Protein AF-A0A7R9FAW4-F1 (afdb_monomer_lite)

Structure (mmCIF, N/CA/C/O backbone):
data_AF-A0A7R9FAW4-F1
#
_entry.id   AF-A0A7R9FAW4-F1
#
loop_
_atom_site.group_PDB
_atom_site.id
_atom_site.type_symbol
_atom_site.label_atom_id
_atom_site.label_alt_id
_atom_site.label_comp_id
_atom_site.label_asym_id
_atom_site.label_entity_id
_atom_site.label_seq_id
_atom_site.pdbx_PDB_ins_code
_atom_site.Cartn_x
_atom_site.Cartn_y
_atom_site.Cartn_z
_atom_site.occupancy
_atom_site.B_iso_or_equiv
_atom_site.auth_seq_id
_atom_site.auth_comp_id
_atom_site.auth_asym_id
_atom_site.auth_atom_id
_atom_site.pdbx_PDB_model_num
ATOM 1 N N . ARG A 1 1 ? -23.787 9.501 15.892 1.00 55.44 1 ARG A N 1
ATOM 2 C CA . ARG A 1 1 ? -22.402 8.996 16.071 1.00 55.44 1 ARG A CA 1
ATOM 3 C C . ARG A 1 1 ? -21.911 9.450 17.438 1.00 55.44 1 ARG A C 1
ATOM 5 O O . ARG A 1 1 ? -21.931 10.646 17.687 1.00 55.44 1 ARG A O 1
ATOM 12 N N . VAL A 1 2 ? -21.551 8.527 18.329 1.00 61.03 2 VAL A N 1
ATOM 13 C CA . VAL A 1 2 ? -21.045 8.856 19.675 1.00 61.03 2 VAL A CA 1
ATOM 14 C C . VAL A 1 2 ? -19.511 8.884 19.621 1.00 61.03 2 VAL A C 1
ATOM 16 O O . VAL A 1 2 ? -18.939 7.923 19.111 1.00 61.03 2 VAL A O 1
ATOM 19 N N . PRO A 1 3 ? -18.816 9.931 20.109 1.00 67.31 3 PRO A N 1
ATOM 20 C CA . PRO A 1 3 ? -17.353 9.963 20.163 1.00 67.31 3 PRO A CA 1
ATOM 21 C C . PRO A 1 3 ? -16.856 9.093 21.329 1.00 67.31 3 PRO A C 1
ATOM 23 O O . PRO A 1 3 ? -16.472 9.604 22.380 1.00 67.31 3 PRO A O 1
ATOM 26 N N . TRP A 1 4 ? -16.941 7.770 21.172 1.00 69.88 4 TRP A N 1
ATOM 27 C CA . TRP A 1 4 ? -16.627 6.787 22.217 1.00 69.88 4 TRP A CA 1
ATOM 28 C C . TRP A 1 4 ? -15.123 6.556 22.380 1.00 69.88 4 TRP A C 1
ATOM 30 O O . TRP A 1 4 ? -14.658 6.336 23.490 1.00 69.88 4 TRP A O 1
ATOM 40 N N . VAL A 1 5 ? -14.351 6.680 21.300 1.00 66.12 5 VAL A N 1
ATOM 41 C CA . VAL A 1 5 ? -12.921 6.328 21.282 1.00 66.12 5 VAL A CA 1
ATOM 42 C C . VAL A 1 5 ? -12.056 7.289 22.126 1.00 66.12 5 VAL A C 1
ATOM 44 O O . VAL A 1 5 ? -10.979 6.921 22.573 1.00 66.12 5 VAL A O 1
ATOM 47 N N . LYS A 1 6 ? -12.538 8.512 22.405 1.00 66.25 6 LYS A N 1
ATOM 48 C CA . LYS A 1 6 ? -11.865 9.498 23.285 1.00 66.25 6 LYS A CA 1
ATOM 49 C C . LYS A 1 6 ? -12.309 9.414 24.756 1.00 66.25 6 LYS A C 1
ATOM 51 O O . LYS A 1 6 ? -11.973 10.287 25.551 1.00 66.25 6 LYS A O 1
ATOM 56 N N . ARG A 1 7 ? -13.155 8.443 25.112 1.00 69.31 7 ARG A N 1
ATOM 57 C CA . ARG A 1 7 ? -13.748 8.330 26.455 1.00 69.31 7 ARG A CA 1
ATOM 58 C C . ARG A 1 7 ? -12.915 7.402 27.337 1.00 69.31 7 ARG A C 1
ATOM 60 O O . ARG A 1 7 ? -11.942 6.811 26.887 1.00 69.31 7 ARG A O 1
ATOM 67 N N . SER A 1 8 ? -13.284 7.310 28.614 1.00 72.38 8 SER A N 1
ATOM 68 C CA . SER A 1 8 ? -12.579 6.466 29.581 1.00 72.38 8 SER A CA 1
ATOM 69 C C . SER A 1 8 ? -12.460 5.014 29.084 1.00 72.38 8 SER A C 1
ATOM 71 O O . SER A 1 8 ? -13.378 4.526 28.417 1.00 72.38 8 SER A O 1
ATOM 73 N N . PRO A 1 9 ? -11.378 4.294 29.438 1.00 71.50 9 PRO A N 1
ATOM 74 C CA . PRO A 1 9 ? -11.118 2.940 28.935 1.00 71.50 9 PRO A CA 1
ATOM 75 C C . PRO A 1 9 ? -12.271 1.974 29.238 1.00 71.50 9 PRO A C 1
ATOM 77 O O . PRO A 1 9 ? -12.650 1.166 28.399 1.00 71.50 9 PRO A O 1
ATOM 80 N N . LYS A 1 10 ? -12.930 2.142 30.390 1.00 72.81 10 LYS A N 1
ATOM 81 C CA . LYS A 1 10 ? -14.118 1.364 30.764 1.00 72.81 10 LYS A CA 1
ATOM 82 C C . LYS A 1 10 ? -15.314 1.604 29.832 1.00 72.81 10 LYS A C 1
ATOM 84 O O . LYS A 1 10 ? -16.054 0.674 29.533 1.00 72.81 10 LYS A O 1
ATOM 89 N N . LEU A 1 11 ? -15.526 2.842 29.372 1.00 76.06 11 LEU A N 1
ATOM 90 C CA . LEU A 1 11 ? -16.604 3.153 28.427 1.00 76.06 11 LEU A CA 1
ATOM 91 C C . LEU A 1 11 ? -16.272 2.642 27.023 1.00 76.06 11 LEU A C 1
ATOM 93 O O . LEU A 1 11 ? -17.161 2.179 26.314 1.00 76.06 11 LEU A O 1
ATOM 97 N N . VAL A 1 12 ? -14.995 2.716 26.644 1.00 79.50 12 VAL A N 1
ATOM 98 C CA . VAL A 1 12 ? -14.484 2.133 25.406 1.00 79.50 12 VAL A CA 1
ATOM 99 C C . VAL A 1 12 ? -14.784 0.637 25.378 1.00 79.50 12 VAL A C 1
ATOM 101 O O . VAL A 1 12 ? -15.453 0.193 24.455 1.00 79.50 12 VAL A O 1
ATOM 104 N N . GLU A 1 13 ? -14.412 -0.119 26.412 1.00 77.62 13 GLU A N 1
ATOM 105 C CA . GLU A 1 13 ? -14.682 -1.563 26.489 1.00 77.62 13 GLU A CA 1
ATOM 106 C C . GLU A 1 13 ? -16.177 -1.905 26.435 1.00 77.62 13 GLU A C 1
ATOM 108 O O . GLU A 1 13 ? -16.576 -2.806 25.699 1.00 77.62 13 GLU A O 1
ATOM 113 N N . LEU A 1 14 ? -17.026 -1.155 27.148 1.00 79.19 14 LEU A N 1
ATOM 114 C CA . LEU A 1 14 ? -18.481 -1.346 27.096 1.00 79.19 14 LEU A CA 1
ATOM 115 C C . LEU A 1 14 ? -19.046 -1.092 25.694 1.00 79.19 14 LEU A C 1
ATOM 117 O O . LEU A 1 14 ? -19.905 -1.836 25.226 1.00 79.19 14 LEU A O 1
ATOM 121 N N . TYR A 1 15 ? -18.561 -0.054 25.010 1.00 80.75 15 TYR A N 1
ATOM 122 C CA . TYR A 1 15 ? -18.991 0.249 23.649 1.00 80.75 15 TYR A CA 1
ATOM 123 C C . TYR A 1 15 ? -18.470 -0.784 22.642 1.00 80.75 15 TYR A C 1
ATOM 125 O O . TYR A 1 15 ? -19.187 -1.147 21.713 1.00 80.75 15 TYR A O 1
ATOM 133 N N . GLN A 1 16 ? -17.253 -1.301 22.836 1.00 80.88 16 GLN A N 1
ATOM 134 C CA . GLN A 1 16 ? -16.723 -2.416 22.049 1.00 80.88 16 GLN A CA 1
ATOM 135 C C . GLN A 1 16 ? -17.610 -3.656 22.187 1.00 80.88 16 GLN A C 1
ATOM 137 O O . GLN A 1 16 ? -17.981 -4.232 21.167 1.00 80.88 16 GLN A O 1
ATOM 142 N N . GLY A 1 17 ? -17.995 -4.016 23.417 1.00 80.38 17 GLY A N 1
ATOM 143 C CA . GLY A 1 17 ? -18.938 -5.106 23.679 1.00 80.38 17 GLY A CA 1
ATOM 144 C C . GLY A 1 17 ? -20.277 -4.881 22.979 1.00 80.38 17 GLY A C 1
ATOM 145 O O . GLY A 1 17 ? -20.712 -5.728 22.209 1.00 80.38 17 GLY A O 1
ATOM 146 N N . LEU A 1 18 ? -20.855 -3.684 23.124 1.00 83.12 18 LEU A N 1
ATOM 147 C CA . LEU A 1 18 ? -22.109 -3.316 22.460 1.00 83.12 18 LEU A CA 1
ATOM 148 C C . LEU A 1 18 ? -22.040 -3.471 20.933 1.00 83.12 18 LEU A C 1
ATOM 150 O O . LEU A 1 18 ? -22.988 -3.961 20.327 1.00 83.12 18 LEU A O 1
ATOM 154 N N . LEU A 1 19 ? -20.945 -3.042 20.295 1.00 79.88 19 LEU A N 1
ATOM 155 C CA . LEU A 1 19 ? -20.773 -3.184 18.846 1.00 79.88 19 LEU A CA 1
ATOM 156 C C . LEU A 1 19 ? -20.697 -4.651 18.421 1.00 79.88 19 LEU A C 1
ATOM 158 O O . LEU A 1 19 ? -21.276 -5.020 17.400 1.00 79.88 19 LEU A O 1
ATOM 162 N N . VAL A 1 20 ? -19.984 -5.472 19.190 1.00 79.06 20 VAL A N 1
ATOM 163 C CA . VAL A 1 20 ? -19.848 -6.905 18.920 1.00 79.06 20 VAL A CA 1
ATOM 164 C C . VAL A 1 20 ? -21.195 -7.602 19.088 1.00 79.06 20 VAL A C 1
ATOM 166 O O . VAL A 1 20 ? -21.605 -8.330 18.185 1.00 79.06 20 VAL A O 1
ATOM 169 N N . ASP A 1 21 ? -21.920 -7.320 20.169 1.00 80.06 21 ASP A N 1
ATOM 170 C CA . ASP A 1 21 ? -23.254 -7.869 20.422 1.00 80.06 21 ASP A CA 1
ATOM 171 C C . ASP A 1 21 ? -24.248 -7.439 19.336 1.00 80.06 21 ASP A C 1
ATOM 173 O O . ASP A 1 21 ? -25.005 -8.260 18.820 1.00 80.06 21 ASP A O 1
ATOM 177 N N . LEU A 1 22 ? -24.209 -6.167 18.922 1.00 80.75 22 LEU A N 1
ATOM 178 C CA . LEU A 1 22 ? -25.073 -5.630 17.870 1.00 80.75 22 LEU A CA 1
ATOM 179 C C . LEU A 1 22 ? -24.840 -6.328 16.529 1.00 80.75 22 LEU A C 1
ATOM 181 O O . LEU A 1 22 ? -25.803 -6.724 15.876 1.00 80.75 22 LEU A O 1
ATOM 185 N N . VAL A 1 23 ? -23.579 -6.472 16.114 1.00 75.81 23 VAL A N 1
ATOM 186 C CA . VAL A 1 23 ? -23.220 -7.122 14.844 1.00 75.81 23 VAL A CA 1
ATOM 187 C C . VAL A 1 23 ? -23.520 -8.622 14.887 1.00 75.81 23 VAL A C 1
ATOM 189 O O . VAL A 1 23 ? -23.971 -9.179 13.886 1.00 75.81 23 VAL A O 1
ATOM 192 N N . SER A 1 24 ? -23.336 -9.258 16.047 1.00 74.81 24 SER A N 1
ATOM 193 C CA . SER A 1 24 ? -23.640 -10.680 16.251 1.00 74.81 24 SER A CA 1
ATOM 194 C C . SER A 1 24 ? -25.142 -10.957 16.228 1.00 74.81 24 SER A C 1
ATOM 196 O O . SER A 1 24 ? -25.574 -11.949 15.649 1.00 74.81 24 SER A O 1
ATOM 198 N N . ALA A 1 25 ? -25.947 -10.073 16.823 1.00 78.00 25 ALA A N 1
ATOM 199 C CA . ALA A 1 25 ? -27.401 -10.197 16.837 1.00 78.00 25 ALA A CA 1
ATOM 200 C C . ALA A 1 25 ? -28.040 -9.779 15.502 1.00 78.00 25 ALA A C 1
ATOM 202 O O . ALA A 1 25 ? -29.022 -10.377 15.071 1.00 78.00 25 ALA A O 1
ATOM 203 N N . HIS A 1 26 ? -27.494 -8.752 14.843 1.00 75.19 26 HIS A N 1
ATOM 204 C CA . HIS A 1 26 ? -28.065 -8.146 13.642 1.00 75.19 26 HIS A CA 1
ATOM 205 C C . HIS A 1 26 ? -26.968 -7.790 12.627 1.00 75.19 26 HIS A C 1
ATOM 207 O O . HIS A 1 26 ? -26.453 -6.669 12.568 1.00 75.19 26 HIS A O 1
ATOM 213 N N . ASN A 1 27 ? -26.664 -8.748 11.754 1.00 69.94 27 ASN A N 1
ATOM 214 C CA . ASN A 1 27 ? -25.621 -8.648 10.729 1.00 69.94 27 ASN A CA 1
ATOM 215 C C . ASN A 1 27 ? -25.791 -7.478 9.732 1.00 69.94 27 ASN A C 1
ATOM 217 O O . ASN A 1 27 ? -24.801 -7.036 9.145 1.00 69.94 27 ASN A O 1
ATOM 221 N N . TYR A 1 28 ? -26.998 -6.931 9.560 1.00 74.62 28 TYR A N 1
ATOM 222 C CA . TYR A 1 28 ? -27.256 -5.766 8.704 1.00 74.62 28 TYR A CA 1
ATOM 223 C C . TYR A 1 28 ? -26.435 -4.531 9.116 1.00 74.62 28 TYR A C 1
ATOM 225 O O . TYR A 1 28 ? -26.027 -3.741 8.265 1.00 74.62 28 TYR A O 1
ATOM 233 N N . TYR A 1 29 ? -26.118 -4.380 10.405 1.00 77.31 29 TYR A N 1
ATOM 234 C CA . TYR A 1 29 ? -25.350 -3.232 10.893 1.00 77.31 29 TYR A CA 1
ATOM 235 C C . TYR A 1 29 ? -23.843 -3.336 10.635 1.00 77.31 29 TYR A C 1
ATOM 237 O O . TYR A 1 29 ? -23.141 -2.341 10.812 1.00 77.31 29 TYR A O 1
ATOM 245 N N . THR A 1 30 ? -23.340 -4.489 10.175 1.00 73.75 30 THR A N 1
ATOM 246 C CA . THR A 1 30 ? -21.900 -4.730 9.969 1.00 73.75 30 THR A CA 1
ATOM 247 C C . THR A 1 30 ? -21.257 -3.647 9.107 1.00 73.75 30 THR A C 1
ATOM 249 O O . THR A 1 30 ? -20.255 -3.068 9.511 1.00 73.75 30 THR A O 1
ATOM 252 N N . VAL A 1 31 ? -21.861 -3.303 7.963 1.00 76.06 31 VAL A N 1
ATOM 253 C CA . VAL A 1 31 ? -21.322 -2.278 7.050 1.00 76.06 31 VAL A CA 1
ATOM 254 C C . VAL A 1 31 ? -21.258 -0.911 7.729 1.00 76.06 31 VAL A C 1
ATOM 256 O O . VAL A 1 31 ? -20.237 -0.239 7.665 1.00 76.06 31 VAL A O 1
ATOM 259 N N . GLY A 1 32 ? -22.315 -0.516 8.444 1.00 76.50 32 GLY A N 1
ATOM 260 C CA . GLY A 1 32 ? -22.352 0.766 9.150 1.00 76.50 32 GLY A CA 1
ATOM 261 C C . GLY A 1 32 ? -21.329 0.856 10.287 1.00 76.50 32 GLY A C 1
ATOM 262 O O . GLY A 1 32 ? -20.754 1.922 10.518 1.00 76.50 32 GLY A O 1
ATOM 263 N N . VAL A 1 33 ? -21.075 -0.258 10.981 1.00 78.31 33 VAL A N 1
ATOM 264 C CA . VAL A 1 33 ? -20.048 -0.339 12.027 1.00 78.31 33 VAL A CA 1
ATOM 265 C C . VAL A 1 33 ? -18.651 -0.269 11.413 1.00 78.31 33 VAL A C 1
ATOM 267 O O . VAL A 1 33 ? -17.853 0.552 11.863 1.00 78.31 33 VAL A O 1
ATOM 270 N N . LEU A 1 34 ? -18.370 -1.046 10.361 1.00 79.38 34 LEU A N 1
ATOM 271 C CA . LEU A 1 34 ? -17.087 -1.013 9.649 1.00 79.38 34 LEU A CA 1
ATOM 272 C C . LEU A 1 34 ? -16.794 0.383 9.089 1.00 79.38 34 LEU A C 1
ATOM 274 O O . LEU A 1 34 ? -15.737 0.940 9.372 1.00 79.38 34 LEU A O 1
ATOM 278 N N . ASP A 1 35 ? -17.759 1.006 8.415 1.00 79.19 35 ASP A N 1
ATOM 279 C CA . ASP A 1 35 ? -17.645 2.379 7.919 1.00 79.19 35 ASP A CA 1
ATOM 280 C C . ASP A 1 35 ? -17.342 3.382 9.034 1.00 79.19 35 ASP A C 1
ATOM 282 O O . ASP A 1 35 ? -16.558 4.315 8.850 1.00 79.19 35 ASP A O 1
ATOM 286 N N . SER A 1 36 ? -17.975 3.219 10.200 1.00 78.88 36 SER A N 1
ATOM 287 C CA . SER A 1 36 ? -17.753 4.107 11.339 1.00 78.88 36 SER A CA 1
ATOM 288 C C . SER A 1 36 ? -16.378 3.916 11.977 1.00 78.88 36 SER A C 1
ATOM 290 O O . SER A 1 36 ? -15.870 4.878 12.560 1.00 78.88 36 SER A O 1
ATOM 292 N N . LEU A 1 37 ? -15.813 2.706 11.911 1.00 80.31 37 LEU A N 1
ATOM 293 C CA . LEU A 1 37 ? -14.467 2.391 12.389 1.00 80.31 37 LEU A CA 1
ATOM 294 C C . LEU A 1 37 ? -13.412 2.920 11.416 1.00 80.31 37 LEU A C 1
ATOM 296 O O . LEU A 1 37 ? -12.512 3.629 11.850 1.00 80.31 37 LEU A O 1
ATOM 300 N N . VAL A 1 38 ? -13.574 2.671 10.113 1.00 81.75 38 VAL A N 1
ATOM 301 C CA . VAL A 1 38 ? -12.665 3.180 9.071 1.00 81.75 38 VAL A CA 1
ATOM 302 C C . VAL A 1 38 ? -12.649 4.709 9.055 1.00 81.75 38 VAL A C 1
ATOM 304 O O . VAL A 1 38 ? -11.594 5.313 8.897 1.00 81.75 38 VAL A O 1
ATOM 307 N N . LEU A 1 39 ? -13.784 5.364 9.319 1.00 82.81 39 LEU A N 1
ATOM 308 C CA . LEU A 1 39 ? -13.828 6.822 9.465 1.00 82.81 39 LEU A CA 1
ATOM 309 C C . LEU A 1 39 ? -12.969 7.343 10.632 1.00 82.81 39 LEU A C 1
ATOM 311 O O . LEU A 1 39 ? -12.555 8.496 10.620 1.00 82.81 39 LEU A O 1
ATOM 315 N N . GLN A 1 40 ? -12.687 6.532 11.656 1.00 81.62 40 GLN A N 1
ATOM 316 C CA . GLN A 1 40 ? -11.777 6.970 12.718 1.00 81.62 40 GLN A CA 1
ATOM 317 C C . GLN A 1 40 ? -10.329 7.081 12.227 1.00 81.62 40 GLN A C 1
ATOM 319 O O . GLN A 1 40 ? -9.561 7.811 12.840 1.00 81.62 40 GLN A O 1
ATOM 324 N N . PHE A 1 41 ? -9.957 6.428 11.120 1.00 80.69 41 PHE A N 1
ATOM 325 C CA . PHE A 1 41 ? -8.607 6.525 10.550 1.00 80.69 41 PHE A CA 1
ATOM 326 C C . PHE A 1 41 ? -8.321 7.890 9.918 1.00 80.69 41 PHE A C 1
ATOM 328 O O . PHE A 1 41 ? -7.162 8.247 9.751 1.00 80.69 41 PHE A O 1
ATOM 335 N N . THR A 1 42 ? -9.365 8.656 9.586 1.00 75.00 42 THR A N 1
ATOM 336 C CA . THR A 1 42 ? -9.244 10.026 9.065 1.00 75.00 42 THR A CA 1
ATOM 337 C C . THR A 1 42 ? -9.371 11.090 10.156 1.00 75.00 42 THR A C 1
ATOM 339 O O . THR A 1 42 ? -9.228 12.274 9.870 1.00 75.00 42 THR A O 1
ATOM 342 N N . ASN A 1 43 ? -9.674 10.702 11.401 1.00 68.94 43 ASN A N 1
ATOM 343 C CA . ASN A 1 43 ? -9.771 11.628 12.529 1.00 68.94 43 ASN A CA 1
ATOM 344 C C . ASN A 1 43 ? -8.376 11.888 13.110 1.00 68.94 43 ASN A C 1
ATOM 346 O O . ASN A 1 43 ? -8.064 11.430 14.211 1.00 68.94 43 ASN A O 1
ATOM 350 N N . ALA A 1 44 ? -7.567 12.631 12.359 1.00 60.97 44 ALA A N 1
ATOM 351 C CA . ALA A 1 44 ? -6.292 13.166 12.813 1.00 60.97 44 ALA A CA 1
ATOM 352 C C . ALA A 1 44 ? -6.435 13.847 14.188 1.00 60.97 44 ALA A C 1
ATOM 354 O O . ALA A 1 44 ? -7.374 14.616 14.439 1.00 60.97 44 ALA A O 1
ATOM 355 N N . PHE A 1 45 ? -5.523 13.549 15.113 1.00 57.44 45 PHE A N 1
ATOM 356 C CA . PHE A 1 45 ? -5.433 14.288 16.368 1.00 57.44 45 PHE A CA 1
ATOM 357 C C . PHE A 1 45 ? -4.599 15.549 16.145 1.00 57.44 45 PHE A C 1
ATOM 359 O O . PHE A 1 45 ? -3.395 15.572 16.364 1.00 57.44 45 PHE A O 1
ATOM 366 N N . GLY A 1 46 ? -5.283 16.623 15.758 1.00 57.31 46 GLY A N 1
ATOM 367 C CA . GLY A 1 46 ? -4.658 17.919 15.503 1.00 57.31 46 GLY A CA 1
ATOM 368 C C . GLY A 1 46 ? -4.166 18.072 14.066 1.00 57.31 46 GLY A C 1
ATOM 369 O O . GLY A 1 46 ? -4.200 17.129 13.288 1.00 57.31 46 GLY A O 1
ATOM 370 N N . ASP A 1 47 ? -3.732 19.288 13.741 1.00 57.84 47 ASP A N 1
ATOM 371 C CA . ASP A 1 47 ? -3.376 19.710 12.377 1.00 57.84 47 ASP A CA 1
ATOM 372 C C . ASP A 1 47 ? -1.868 19.568 12.087 1.00 57.84 47 ASP A C 1
ATOM 374 O O . ASP A 1 47 ? -1.319 20.294 11.261 1.00 57.84 47 ASP A O 1
ATOM 378 N N . LYS A 1 48 ? -1.150 18.726 12.844 1.00 68.31 48 LYS A N 1
ATOM 379 C CA . LYS A 1 48 ? 0.311 18.605 12.742 1.00 68.31 48 LYS A CA 1
ATOM 380 C C . LYS A 1 48 ? 0.722 17.200 12.341 1.00 68.31 48 LYS A C 1
ATOM 382 O O . LYS A 1 48 ? 0.382 16.241 13.027 1.00 68.31 48 LYS A O 1
ATOM 387 N N . GLU A 1 49 ? 1.537 17.139 11.292 1.00 69.94 49 GLU A N 1
ATOM 388 C CA . GLU A 1 49 ? 2.238 15.937 10.845 1.00 69.94 49 GLU A CA 1
ATOM 389 C C . GLU A 1 49 ? 3.030 15.284 11.976 1.00 69.94 49 GLU A C 1
ATOM 391 O O . GLU A 1 49 ? 3.530 15.956 12.890 1.00 69.94 49 GLU A O 1
ATOM 396 N N . TRP A 1 50 ? 3.166 13.962 11.914 1.00 79.69 50 TRP A N 1
ATOM 397 C CA . TRP A 1 50 ? 3.913 13.249 12.933 1.00 79.69 50 TRP A CA 1
ATOM 398 C C . TRP A 1 50 ? 5.419 13.459 12.789 1.00 79.69 50 TRP A C 1
ATOM 400 O O . TRP A 1 50 ? 6.012 13.300 11.719 1.00 79.69 50 TRP A O 1
ATOM 410 N N . GLU A 1 51 ? 6.087 13.705 13.916 1.00 73.75 51 GLU A N 1
ATOM 411 C CA . GLU A 1 51 ? 7.544 13.727 13.944 1.00 73.75 51 GLU A CA 1
ATOM 412 C C . GLU A 1 51 ? 8.094 12.351 13.557 1.00 73.75 51 GLU A C 1
ATOM 414 O O . GLU A 1 51 ? 7.818 11.333 14.199 1.00 73.75 51 GLU A O 1
ATOM 419 N N . ASN A 1 52 ? 8.898 12.316 12.492 1.00 72.25 52 ASN A N 1
ATOM 420 C CA . ASN A 1 52 ? 9.453 11.085 11.942 1.00 72.25 52 ASN A CA 1
ATOM 421 C C . ASN A 1 52 ? 8.382 10.022 11.669 1.00 72.25 52 ASN A C 1
ATOM 423 O O . ASN A 1 52 ? 8.592 8.860 12.012 1.00 72.25 52 ASN A O 1
ATOM 427 N N . ASN A 1 53 ? 7.251 10.372 11.065 1.00 77.12 53 ASN A N 1
ATOM 428 C CA . ASN A 1 53 ? 6.231 9.403 10.661 1.00 77.12 53 ASN A CA 1
ATOM 429 C C . ASN A 1 53 ? 5.743 8.451 11.773 1.00 77.12 53 ASN A C 1
ATOM 431 O O . ASN A 1 53 ? 5.447 7.278 11.523 1.00 77.12 53 ASN A O 1
ATOM 435 N N . ASN A 1 54 ? 5.758 8.915 13.026 1.00 76.44 54 ASN A N 1
ATOM 436 C CA . ASN A 1 54 ? 5.409 8.120 14.196 1.00 76.44 54 ASN A CA 1
ATOM 437 C C . ASN A 1 54 ? 4.328 8.828 15.021 1.00 76.44 54 ASN A C 1
ATOM 439 O O . ASN A 1 54 ? 4.597 9.903 15.558 1.00 76.44 54 ASN A O 1
ATOM 443 N N . PRO A 1 55 ? 3.160 8.197 15.233 1.00 80.50 55 PRO A N 1
ATOM 444 C CA . PRO A 1 55 ? 2.116 8.808 16.038 1.00 80.50 55 PRO A CA 1
ATOM 445 C C . PRO A 1 55 ? 2.562 9.016 17.490 1.00 80.50 55 PRO A C 1
ATOM 447 O O . PRO A 1 55 ? 3.286 8.174 18.043 1.00 80.50 55 PRO A O 1
ATOM 450 N N . PRO A 1 56 ? 2.086 10.078 18.160 1.00 81.25 56 PRO A N 1
ATOM 451 C CA . PRO A 1 56 ? 2.226 10.213 19.602 1.00 81.25 56 PRO A CA 1
ATOM 452 C C . PRO A 1 56 ? 1.487 9.079 20.327 1.00 81.25 56 PRO A C 1
ATOM 454 O O . PRO A 1 56 ? 0.539 8.479 19.819 1.00 81.25 56 PRO A O 1
ATOM 457 N N . GLU A 1 57 ? 1.909 8.775 21.554 1.00 78.62 57 GLU A N 1
ATOM 458 C CA . GLU A 1 57 ? 1.422 7.594 22.282 1.00 78.62 57 GLU A CA 1
ATOM 459 C C . GLU A 1 57 ? -0.097 7.620 22.535 1.00 78.62 57 GLU A C 1
ATOM 461 O O . GLU A 1 57 ? -0.760 6.585 22.491 1.00 78.62 57 GLU A O 1
ATOM 466 N N . ALA A 1 58 ? -0.675 8.811 22.712 1.00 75.00 58 ALA A N 1
ATOM 467 C CA . ALA A 1 58 ? -2.120 8.986 22.851 1.00 75.00 58 ALA A CA 1
ATOM 468 C C . ALA A 1 58 ? -2.892 8.579 21.578 1.00 75.00 58 ALA A C 1
ATOM 470 O O . ALA A 1 58 ? -3.944 7.944 21.669 1.00 75.00 58 ALA A O 1
ATOM 471 N N . GLU A 1 59 ? -2.359 8.897 20.394 1.00 78.31 59 GLU A N 1
ATOM 472 C CA . GLU A 1 59 ? -2.941 8.491 19.108 1.00 78.31 59 GLU A CA 1
ATOM 473 C C . GLU A 1 59 ? -2.797 6.992 18.871 1.00 78.31 59 GLU A C 1
ATOM 475 O O . GLU A 1 59 ? -3.741 6.337 18.430 1.00 78.31 59 GLU A O 1
ATOM 480 N N . LYS A 1 60 ? -1.648 6.412 19.237 1.00 81.06 60 LYS A N 1
ATOM 481 C CA . LYS A 1 60 ? -1.458 4.958 19.164 1.00 81.06 60 LYS A CA 1
ATOM 482 C C . LYS A 1 60 ? -2.496 4.218 19.992 1.00 81.06 60 LYS A C 1
ATOM 484 O O . LYS A 1 60 ? -3.125 3.297 19.481 1.00 81.06 60 LYS A O 1
ATOM 489 N N . GLN A 1 61 ? -2.709 4.629 21.243 1.00 78.56 61 GLN A N 1
ATOM 490 C CA . GLN A 1 61 ? -3.717 4.012 22.110 1.00 78.56 61 GLN A CA 1
ATOM 491 C C . GLN A 1 61 ? -5.127 4.148 21.527 1.00 78.56 61 GLN A C 1
ATOM 493 O O . GLN A 1 61 ? -5.914 3.203 21.562 1.00 78.56 61 GLN A O 1
ATOM 498 N N . TYR A 1 62 ? -5.445 5.300 20.935 1.00 81.00 62 TYR A N 1
ATOM 499 C CA . TYR A 1 62 ? -6.714 5.505 20.246 1.00 81.00 62 TYR A CA 1
ATOM 500 C C . TYR A 1 62 ? -6.915 4.508 19.094 1.00 81.00 62 TYR A C 1
ATOM 502 O O . TYR A 1 62 ? -7.936 3.815 19.056 1.00 81.00 62 TYR A O 1
ATOM 510 N N . TYR A 1 63 ? -5.937 4.381 18.194 1.00 83.12 63 TYR A N 1
ATOM 511 C CA . TYR A 1 63 ? -6.022 3.444 17.072 1.00 83.12 63 TYR A CA 1
ATOM 512 C C . TYR A 1 63 ? -6.017 1.986 17.540 1.00 83.12 63 TYR A C 1
ATOM 514 O O . TYR A 1 63 ? -6.762 1.169 16.999 1.00 83.12 63 TYR A O 1
ATOM 522 N N . GLN A 1 64 ? -5.280 1.654 18.603 1.00 84.19 64 GLN A N 1
ATOM 523 C CA . GLN A 1 64 ? -5.300 0.321 19.212 1.00 84.19 64 GLN A CA 1
ATOM 524 C C . GLN A 1 64 ? -6.704 -0.084 19.673 1.00 84.19 64 GLN A C 1
ATOM 526 O O . GLN A 1 64 ? -7.100 -1.232 19.466 1.00 84.19 64 GLN A O 1
ATOM 531 N N . HIS A 1 65 ? -7.492 0.837 20.241 1.00 81.69 65 HIS A N 1
ATOM 532 C CA . HIS A 1 65 ? -8.884 0.544 20.585 1.00 81.69 65 HIS A CA 1
ATOM 533 C C . HIS A 1 65 ? -9.718 0.214 19.341 1.00 81.69 65 HIS A C 1
ATOM 535 O O . HIS A 1 65 ? -10.460 -0.767 19.352 1.00 81.69 65 HIS A O 1
ATOM 541 N N . VAL A 1 66 ? -9.568 0.980 18.256 1.00 83.50 66 VAL A N 1
ATOM 542 C CA . VAL A 1 66 ? -10.281 0.740 16.989 1.00 83.50 66 VAL A CA 1
ATOM 543 C C . VAL A 1 66 ? -9.875 -0.605 16.378 1.00 83.50 66 VAL A C 1
ATOM 545 O O . VAL A 1 66 ? -10.738 -1.405 16.015 1.00 83.50 66 VAL A O 1
ATOM 548 N N . HIS A 1 67 ? -8.576 -0.903 16.327 1.00 85.81 67 HIS A N 1
ATOM 549 C CA . HIS A 1 67 ? -8.053 -2.157 15.784 1.00 85.81 67 HIS A CA 1
ATOM 550 C C . HIS A 1 67 ? -8.415 -3.375 16.634 1.00 85.81 67 HIS A C 1
ATOM 552 O O . HIS A 1 67 ? -8.720 -4.427 16.075 1.00 85.81 67 HIS A O 1
ATOM 558 N N . LYS A 1 68 ? -8.455 -3.251 17.968 1.00 83.62 68 LYS A N 1
ATOM 559 C CA . LYS A 1 68 ? -8.956 -4.315 18.851 1.00 83.62 68 LYS A CA 1
ATOM 560 C C . LYS A 1 68 ? -10.409 -4.645 18.514 1.00 83.62 68 LYS A C 1
ATOM 562 O O . LYS A 1 68 ? -10.735 -5.817 18.348 1.00 83.62 68 LYS A O 1
ATOM 567 N N . THR A 1 69 ? -11.258 -3.630 18.341 1.00 80.38 69 THR A N 1
ATOM 568 C CA . THR A 1 69 ? -12.647 -3.828 17.902 1.00 80.38 69 THR A CA 1
ATOM 569 C C . THR A 1 69 ? -12.710 -4.488 16.534 1.00 80.38 69 THR A C 1
ATOM 571 O O . THR A 1 69 ? -13.455 -5.447 16.363 1.00 80.38 69 THR A O 1
ATOM 574 N N . LEU A 1 70 ? -11.917 -4.011 15.569 1.00 81.94 70 LEU A N 1
ATOM 575 C CA . LEU A 1 70 ? -11.936 -4.550 14.213 1.00 81.94 70 LEU A CA 1
ATOM 576 C C . LEU A 1 70 ? -11.509 -6.020 14.185 1.00 81.94 70 LEU A C 1
ATOM 578 O O . LEU A 1 70 ? -12.182 -6.821 13.548 1.00 81.94 70 LEU A O 1
ATOM 582 N N . ARG A 1 71 ? -10.469 -6.400 14.938 1.00 81.69 71 ARG A N 1
ATOM 583 C CA . ARG A 1 71 ? -10.049 -7.803 15.087 1.00 81.69 71 ARG A CA 1
ATOM 584 C C . ARG A 1 71 ? -11.157 -8.673 15.661 1.00 81.69 71 ARG A C 1
ATOM 586 O O . ARG A 1 71 ? -11.438 -9.728 15.106 1.00 81.69 71 ARG A O 1
ATOM 593 N N . VAL A 1 72 ? -11.800 -8.229 16.743 1.00 79.88 72 VAL A N 1
ATOM 594 C CA . VAL A 1 72 ? -12.898 -8.994 17.351 1.00 79.88 72 VAL A CA 1
ATOM 595 C C . VAL A 1 72 ? -14.058 -9.126 16.366 1.00 79.88 72 VAL A C 1
ATOM 597 O O . VAL A 1 72 ? -14.574 -10.221 16.194 1.00 79.88 72 VAL A O 1
ATOM 600 N N . LEU A 1 73 ? -14.427 -8.066 15.644 1.00 76.62 73 LEU A N 1
ATOM 601 C CA . LEU A 1 73 ? -15.478 -8.138 14.624 1.00 76.62 73 LEU A CA 1
ATOM 602 C C . LEU A 1 73 ? -15.108 -9.085 13.473 1.00 76.62 73 LEU A C 1
ATOM 604 O O . LEU A 1 73 ? -15.933 -9.900 13.066 1.00 76.62 73 LEU A O 1
ATOM 608 N N . LEU A 1 74 ? -13.867 -9.029 12.983 1.00 72.25 74 LEU A N 1
ATOM 609 C CA . LEU A 1 74 ? -13.370 -9.933 11.943 1.00 72.25 74 LEU A CA 1
ATOM 610 C C . LEU A 1 74 ? -13.323 -11.394 12.405 1.00 72.25 74 LEU A C 1
ATOM 612 O O . LEU A 1 74 ? -13.443 -12.274 11.563 1.00 72.25 74 LEU A O 1
ATOM 616 N N . GLN A 1 75 ? -13.190 -11.661 13.708 1.00 73.06 75 GLN A N 1
ATOM 617 C CA . GLN A 1 75 ? -13.221 -13.011 14.283 1.00 73.06 75 GLN A CA 1
ATOM 618 C C . GLN A 1 75 ? -14.637 -13.499 14.604 1.00 73.06 75 GLN A C 1
ATOM 620 O O . GLN A 1 75 ? -14.945 -14.665 14.377 1.00 73.06 75 GLN A O 1
ATOM 625 N N . VAL A 1 76 ? -15.510 -12.626 15.105 1.00 67.06 76 VAL A N 1
ATOM 626 C CA . VAL A 1 76 ? -16.865 -12.983 15.551 1.00 67.06 76 VAL A CA 1
ATOM 627 C C . VAL A 1 76 ? -17.823 -13.150 14.371 1.00 67.06 76 VAL A C 1
ATOM 629 O O . VAL A 1 76 ? -18.633 -14.077 14.368 1.00 67.06 76 VAL A O 1
ATOM 632 N N . VAL A 1 77 ? -17.704 -12.324 13.326 1.00 60.25 77 VAL A N 1
ATOM 633 C CA . VAL A 1 77 ? -18.573 -12.416 12.138 1.00 60.25 77 VAL A CA 1
ATOM 634 C C . VAL A 1 77 ? -18.460 -13.782 11.426 1.00 60.25 77 VAL A C 1
ATOM 636 O O . VAL A 1 77 ? -19.499 -14.342 11.076 1.00 60.25 77 VAL A O 1
ATOM 639 N N . PRO A 1 78 ? -17.263 -14.384 11.259 1.00 55.28 78 PRO A N 1
ATOM 640 C CA . PRO A 1 78 ? -17.120 -15.755 10.761 1.00 55.28 78 PRO A CA 1
ATOM 641 C C . PRO A 1 78 ? -17.683 -16.859 11.668 1.00 55.28 78 PRO A C 1
ATOM 643 O O . PRO A 1 78 ? -17.969 -17.941 11.164 1.00 55.28 78 PRO A O 1
ATOM 646 N N . ILE A 1 79 ? -17.806 -16.633 12.983 1.00 51.38 79 ILE A N 1
ATOM 647 C CA . ILE A 1 79 ? -18.236 -17.662 13.952 1.00 51.38 79 ILE A CA 1
ATOM 648 C C . ILE A 1 79 ? -19.764 -17.800 13.979 1.00 51.38 79 ILE A C 1
ATOM 650 O O . ILE A 1 79 ? -20.280 -18.907 14.115 1.00 51.38 79 ILE A O 1
ATOM 654 N N . VAL A 1 80 ? -20.497 -16.694 13.832 1.00 48.41 80 VAL A N 1
ATOM 655 C CA . VAL A 1 80 ? -21.971 -16.685 13.919 1.00 48.41 80 VAL A CA 1
ATOM 656 C C . VAL A 1 80 ? -22.636 -17.080 12.591 1.00 48.41 80 VAL A C 1
ATOM 658 O O . VAL A 1 80 ? -23.767 -17.564 12.581 1.00 48.41 80 VAL A O 1
ATOM 661 N N . LEU A 1 81 ? -21.939 -16.923 11.461 1.00 44.12 81 LEU A N 1
ATOM 662 C CA . LEU A 1 81 ? -22.477 -17.178 10.125 1.00 44.12 81 LEU A CA 1
ATOM 663 C C . LEU A 1 81 ? -21.668 -18.290 9.440 1.00 44.12 81 LEU A C 1
ATOM 665 O O . LEU A 1 81 ? -20.496 -18.104 9.131 1.00 44.12 81 LEU A O 1
ATOM 669 N N . THR A 1 82 ? -22.307 -19.442 9.222 1.00 40.94 82 THR A N 1
ATOM 670 C CA . THR A 1 82 ? -21.772 -20.686 8.632 1.00 40.94 82 THR A CA 1
ATOM 671 C C . THR A 1 82 ? -20.555 -20.517 7.711 1.00 40.94 82 THR A C 1
ATOM 673 O O . THR A 1 82 ? -20.574 -19.781 6.721 1.00 40.94 82 THR A O 1
ATOM 676 N N . ALA A 1 83 ? -19.507 -21.254 8.080 1.00 48.34 83 ALA A N 1
ATOM 677 C CA . ALA A 1 83 ? -18.132 -21.176 7.618 1.00 48.34 83 ALA A CA 1
ATOM 678 C C . ALA A 1 83 ? -17.929 -21.241 6.089 1.00 48.34 83 ALA A C 1
ATOM 680 O O . ALA A 1 83 ? -18.667 -21.886 5.350 1.00 48.34 83 ALA A O 1
ATOM 681 N N . ILE A 1 84 ? -16.812 -20.637 5.666 1.00 43.66 84 ILE A N 1
ATOM 682 C CA . ILE A 1 84 ? -16.170 -20.655 4.337 1.00 43.66 84 ILE A CA 1
ATOM 683 C C . ILE A 1 84 ? -16.607 -19.527 3.384 1.00 43.66 84 ILE A C 1
ATOM 685 O O . ILE A 1 84 ? -15.752 -18.736 2.994 1.00 43.66 84 ILE A O 1
ATOM 689 N N . ILE A 1 85 ? -17.891 -19.359 3.055 1.00 43.19 85 ILE A N 1
ATOM 690 C CA . ILE A 1 85 ? -18.296 -18.397 1.997 1.00 43.19 85 ILE A CA 1
ATOM 691 C C . ILE A 1 85 ? -18.332 -16.935 2.498 1.00 43.19 85 ILE A C 1
ATOM 693 O O . ILE A 1 85 ? -17.998 -16.009 1.763 1.00 43.19 85 ILE A O 1
ATOM 697 N N . HIS A 1 86 ? -18.662 -16.694 3.772 1.00 49.28 86 HIS A N 1
ATOM 698 C CA . HIS A 1 86 ? -18.845 -15.330 4.304 1.00 49.28 86 HIS A CA 1
ATOM 699 C C . HIS A 1 86 ? -17.636 -14.731 5.034 1.00 49.28 86 HIS A C 1
ATOM 701 O O . HIS A 1 86 ? -17.612 -13.525 5.276 1.00 49.28 86 HIS A O 1
ATOM 707 N N . CYS A 1 87 ? -16.596 -15.524 5.305 1.00 49.12 87 CYS A N 1
ATOM 708 C CA . CYS A 1 87 ? -15.316 -15.008 5.805 1.00 49.12 87 CYS A CA 1
ATOM 709 C C . CYS A 1 87 ? -14.632 -14.125 4.738 1.00 49.12 87 CYS A C 1
ATOM 711 O O . CYS A 1 87 ? -13.941 -13.161 5.059 1.00 49.12 87 CYS A O 1
ATOM 713 N N . SER A 1 88 ? -14.875 -14.415 3.454 1.00 58.81 88 SER A N 1
ATOM 714 C CA . SER A 1 88 ? -14.520 -13.522 2.345 1.00 58.81 88 SER A CA 1
ATOM 715 C C . SER A 1 88 ? -15.374 -12.247 2.356 1.00 58.81 88 SER A C 1
ATOM 717 O O . SER A 1 88 ? -14.834 -11.162 2.195 1.00 58.81 88 SER A O 1
ATOM 719 N N . ARG A 1 89 ? -16.674 -12.342 2.675 1.00 64.62 89 ARG A N 1
ATOM 720 C CA . ARG A 1 89 ? -17.601 -11.198 2.655 1.00 64.62 89 ARG A CA 1
ATOM 721 C C . ARG A 1 89 ? -17.289 -10.125 3.701 1.00 64.62 89 ARG A C 1
ATOM 723 O O . ARG A 1 89 ? -17.377 -8.952 3.377 1.00 64.62 89 ARG A O 1
ATOM 730 N N . SER A 1 90 ? -16.940 -10.465 4.945 1.00 62.72 90 SER A N 1
ATOM 731 C CA . SER A 1 90 ? -16.589 -9.436 5.949 1.00 62.72 90 SER A CA 1
ATOM 732 C C . SER A 1 90 ? -15.313 -8.675 5.575 1.00 62.72 90 SER A C 1
ATOM 734 O O . SER A 1 90 ? -15.252 -7.457 5.734 1.00 62.72 90 SER A O 1
ATOM 736 N N . ARG A 1 91 ? -14.326 -9.387 5.022 1.00 71.56 91 ARG A N 1
ATOM 737 C CA . ARG A 1 91 ? -13.085 -8.825 4.475 1.00 71.56 91 ARG A CA 1
ATOM 738 C C . ARG A 1 91 ? -13.331 -7.966 3.244 1.00 71.56 91 ARG A C 1
ATOM 740 O O . ARG A 1 91 ? -12.796 -6.870 3.161 1.00 71.56 91 ARG A O 1
ATOM 747 N N . GLU A 1 92 ? -14.179 -8.433 2.334 1.00 75.38 92 GLU A N 1
ATOM 748 C CA . GLU A 1 92 ? -14.600 -7.686 1.153 1.00 75.38 92 GLU A CA 1
ATOM 749 C C . GLU A 1 92 ? -15.339 -6.410 1.559 1.00 75.38 92 GLU A C 1
ATOM 751 O O . GLU A 1 92 ? -15.010 -5.337 1.073 1.00 75.38 92 GLU A O 1
ATOM 756 N N . LEU A 1 93 ? -16.267 -6.481 2.518 1.00 75.00 93 LEU A N 1
ATOM 757 C CA . LEU A 1 93 ? -16.953 -5.300 3.045 1.00 75.00 93 LEU A CA 1
ATOM 758 C C . LEU A 1 93 ? -15.979 -4.321 3.707 1.00 75.00 93 LEU A C 1
ATOM 760 O O . LEU A 1 93 ? -16.102 -3.121 3.485 1.00 75.00 93 LEU A O 1
ATOM 764 N N . LEU A 1 94 ? -14.994 -4.808 4.471 1.00 78.06 94 LEU A N 1
ATOM 765 C CA . LEU A 1 94 ? -13.942 -3.958 5.028 1.00 78.06 94 LEU A CA 1
ATOM 766 C C . LEU A 1 94 ? -13.113 -3.299 3.917 1.00 78.06 94 LEU A C 1
ATOM 768 O O . LEU A 1 94 ? -12.875 -2.096 3.980 1.00 78.06 94 LEU A O 1
ATOM 772 N N . LEU A 1 95 ? -12.715 -4.052 2.890 1.00 80.81 95 LEU A N 1
ATOM 773 C CA . LEU A 1 95 ? -11.989 -3.518 1.741 1.00 80.81 95 LEU A CA 1
ATOM 774 C C . LEU A 1 95 ? -12.817 -2.448 1.015 1.00 80.81 95 LEU A C 1
ATOM 776 O O . LEU A 1 95 ? -12.298 -1.375 0.730 1.00 80.81 95 LEU A O 1
ATOM 780 N N . GLN A 1 96 ? -14.114 -2.682 0.799 1.00 80.94 96 GLN A N 1
ATOM 781 C CA . GLN A 1 96 ? -15.029 -1.693 0.220 1.00 80.94 96 GLN A CA 1
ATOM 782 C C . GLN A 1 96 ? -15.137 -0.440 1.099 1.00 80.94 96 GLN A C 1
ATOM 784 O O . GLN A 1 96 ? -15.045 0.675 0.590 1.00 80.94 96 GLN A O 1
ATOM 789 N N . SER A 1 97 ? -15.274 -0.591 2.421 1.00 75.88 97 SER A N 1
ATOM 790 C CA . SER A 1 97 ? -15.272 0.540 3.358 1.00 75.88 97 SER A CA 1
ATOM 791 C C . SER A 1 97 ? -13.959 1.326 3.300 1.00 75.88 97 SER A C 1
ATOM 793 O O . SER A 1 97 ? -13.990 2.555 3.308 1.00 75.88 97 SER A O 1
ATOM 795 N N . ILE A 1 98 ? -12.813 0.645 3.201 1.00 82.69 98 ILE A N 1
ATOM 796 C CA . ILE A 1 98 ? -11.489 1.270 3.065 1.00 82.69 98 ILE A CA 1
ATOM 797 C C . ILE A 1 98 ? -11.389 2.040 1.746 1.00 82.69 98 ILE A C 1
ATOM 799 O O . ILE A 1 98 ? -11.015 3.208 1.762 1.00 82.69 98 ILE A O 1
ATOM 803 N N . VAL A 1 99 ? -11.762 1.427 0.621 1.00 84.25 99 VAL A N 1
ATOM 804 C CA . VAL A 1 99 ? -11.729 2.064 -0.705 1.00 84.25 99 VAL A CA 1
ATOM 805 C C . VAL A 1 99 ? -12.641 3.293 -0.744 1.00 84.25 99 VAL A C 1
ATOM 807 O O . VAL A 1 99 ? -12.218 4.359 -1.182 1.00 84.25 99 VAL A O 1
ATOM 810 N N . ASN A 1 100 ? -13.861 3.188 -0.212 1.00 79.75 100 ASN A N 1
ATOM 811 C CA . ASN A 1 100 ? -14.844 4.279 -0.205 1.00 79.75 100 ASN A CA 1
ATOM 812 C C . ASN A 1 100 ? -14.482 5.442 0.731 1.00 79.75 100 ASN A C 1
ATOM 814 O O . ASN A 1 100 ? -15.047 6.532 0.614 1.00 79.75 100 ASN A O 1
ATOM 818 N N . ARG A 1 101 ? -13.609 5.207 1.713 1.00 79.88 101 ARG A N 1
ATOM 819 C CA . ARG A 1 101 ? -13.180 6.208 2.703 1.00 79.88 101 ARG A CA 1
ATOM 820 C C . ARG A 1 101 ? -11.733 6.640 2.517 1.00 79.88 101 ARG A C 1
ATOM 822 O O . ARG A 1 101 ? -11.266 7.464 3.299 1.00 79.88 101 ARG A O 1
ATOM 829 N N . PHE A 1 102 ? -11.043 6.107 1.511 1.00 79.31 102 PHE A N 1
ATOM 830 C CA . PHE A 1 102 ? -9.671 6.487 1.231 1.00 79.31 102 PHE A CA 1
ATOM 831 C C . PHE A 1 102 ? -9.620 8.005 0.990 1.00 79.31 102 PHE A C 1
ATOM 833 O O . PHE A 1 102 ? -10.417 8.513 0.192 1.00 79.31 102 PHE A O 1
ATOM 840 N N . PRO A 1 103 ? -8.733 8.753 1.672 1.00 82.38 103 PRO A N 1
ATOM 841 C CA . PRO A 1 103 ? -8.688 10.205 1.541 1.00 82.38 103 PRO A CA 1
ATOM 842 C C . PRO A 1 103 ? -8.535 10.665 0.083 1.00 82.38 103 PRO A C 1
ATOM 844 O O . PRO A 1 103 ? -7.881 10.015 -0.735 1.00 82.38 103 PRO A O 1
ATOM 847 N N . TYR A 1 104 ? -9.107 11.816 -0.274 1.00 81.56 104 TYR A N 1
ATOM 848 C CA . TYR A 1 104 ? -8.933 12.395 -1.613 1.00 81.56 104 TYR A CA 1
ATOM 849 C C . TYR A 1 104 ? -7.488 12.885 -1.830 1.00 81.56 104 TYR A C 1
ATOM 851 O O . TYR A 1 104 ? -6.800 13.173 -0.861 1.00 81.56 104 TYR A O 1
ATOM 859 N N . LEU A 1 105 ? -6.997 12.942 -3.077 1.00 75.44 105 LEU A N 1
ATOM 860 C CA . LEU A 1 105 ? -5.575 13.183 -3.402 1.00 75.44 105 LEU A CA 1
ATOM 861 C C . LEU A 1 105 ? -5.001 14.467 -2.791 1.00 75.44 105 LEU A C 1
ATOM 863 O O . LEU A 1 105 ? -3.876 14.459 -2.315 1.00 75.44 105 LEU A O 1
ATOM 867 N N . LYS A 1 106 ? -5.799 15.539 -2.782 1.00 75.56 106 LYS A N 1
ATOM 868 C CA . LYS A 1 106 ? -5.414 16.871 -2.287 1.00 75.56 106 LYS A CA 1
ATOM 869 C C . LYS A 1 106 ? -5.752 17.114 -0.810 1.00 75.56 106 LYS A C 1
ATOM 871 O O . LYS A 1 106 ? -5.728 18.253 -0.361 1.00 75.56 106 LYS A O 1
ATOM 876 N N . VAL A 1 107 ? -6.176 16.083 -0.080 1.00 80.50 107 VAL A N 1
ATOM 877 C CA . VAL A 1 107 ? -6.391 16.206 1.370 1.00 80.50 107 VAL A CA 1
ATOM 878 C C . VAL A 1 107 ? -5.035 16.287 2.054 1.00 80.50 107 VAL A C 1
ATOM 880 O O . VAL A 1 107 ? -4.087 15.667 1.576 1.00 80.50 107 VAL A O 1
ATOM 883 N N . ASP A 1 108 ? -4.997 17.017 3.167 1.00 81.81 108 ASP A N 1
ATOM 884 C CA . ASP A 1 108 ? -3.832 17.193 4.026 1.00 81.81 108 ASP A CA 1
ATOM 885 C C . ASP A 1 108 ? -3.005 15.907 4.199 1.00 81.81 108 ASP A C 1
ATOM 887 O O . ASP A 1 108 ? -3.548 14.810 4.403 1.00 81.81 108 ASP A O 1
ATOM 891 N N . SER A 1 109 ? -1.687 16.064 4.102 1.00 82.88 109 SER A N 1
ATOM 892 C CA . SER A 1 109 ? -0.698 14.992 4.190 1.00 82.88 109 SER A CA 1
ATOM 893 C C . SER A 1 109 ? -0.841 14.190 5.480 1.00 82.88 109 SER A C 1
ATOM 895 O O . SER A 1 109 ? -0.755 12.961 5.431 1.00 82.88 109 SER A O 1
ATOM 897 N N . HIS A 1 110 ? -1.159 14.834 6.607 1.00 84.50 110 HIS A N 1
ATOM 898 C CA . HIS A 1 110 ? -1.323 14.169 7.900 1.00 84.50 110 HIS A CA 1
ATOM 899 C C . HIS A 1 110 ? -2.513 13.206 7.923 1.00 84.50 110 HIS A C 1
ATOM 901 O O . HIS A 1 110 ? -2.440 12.122 8.502 1.00 84.50 110 HIS A O 1
ATOM 907 N N . ILE A 1 111 ? -3.610 13.536 7.235 1.00 85.38 111 ILE A N 1
ATOM 908 C CA . ILE A 1 111 ? -4.772 12.639 7.140 1.00 85.38 111 ILE A CA 1
ATOM 909 C C . ILE A 1 111 ? -4.420 11.400 6.305 1.00 85.38 111 ILE A C 1
ATOM 911 O O . ILE A 1 111 ? -4.839 10.289 6.643 1.00 85.38 111 ILE A O 1
ATOM 915 N N . GLN A 1 112 ? -3.639 11.565 5.230 1.00 87.19 112 GLN A N 1
ATOM 916 C CA . GLN A 1 112 ? -3.140 10.435 4.433 1.00 87.19 112 GLN A CA 1
ATOM 917 C C . GLN A 1 112 ? -2.204 9.556 5.264 1.00 87.19 112 GLN A C 1
ATOM 919 O O . GLN A 1 112 ? -2.304 8.331 5.213 1.00 87.19 112 GLN A O 1
ATOM 924 N N . GLU A 1 113 ? -1.321 10.190 6.035 1.00 88.44 113 GLU A N 1
ATOM 925 C CA . GLU A 1 113 ? -0.358 9.551 6.927 1.00 88.44 113 GLU A CA 1
ATOM 926 C C . GLU A 1 113 ? -1.072 8.694 7.984 1.00 88.44 113 GLU A C 1
ATOM 928 O O . GLU A 1 113 ? -0.817 7.492 8.102 1.00 88.44 113 GLU A O 1
ATOM 933 N N . CYS A 1 114 ? -2.057 9.277 8.677 1.00 87.25 114 CYS A N 1
ATOM 934 C CA . CYS A 1 114 ? -2.904 8.580 9.644 1.00 87.25 114 CYS A CA 1
ATOM 935 C C . CYS A 1 114 ? -3.610 7.378 9.013 1.00 87.25 114 CYS A C 1
ATOM 937 O O . CYS A 1 114 ? -3.636 6.283 9.586 1.00 87.25 114 CYS A O 1
ATOM 939 N N . PHE A 1 115 ? -4.181 7.563 7.821 1.00 88.12 115 PHE A N 1
ATOM 940 C CA . PHE A 1 115 ? -4.886 6.493 7.129 1.00 88.12 115 PHE A CA 1
ATOM 941 C C . PHE A 1 115 ? -3.934 5.349 6.768 1.00 88.12 115 PHE A C 1
ATOM 943 O O . PHE A 1 115 ? -4.217 4.191 7.081 1.00 88.12 115 PHE A O 1
ATOM 950 N N . LEU A 1 116 ? -2.776 5.667 6.185 1.00 90.88 116 LEU A N 1
ATOM 951 C CA . LEU A 1 116 ? -1.776 4.687 5.771 1.00 90.88 116 LEU A CA 1
ATOM 952 C C . LEU A 1 116 ? -1.203 3.903 6.962 1.00 90.88 116 LEU A C 1
ATOM 954 O O . LEU A 1 116 ? -1.080 2.681 6.890 1.00 90.88 116 LEU A O 1
ATOM 958 N N . TYR A 1 117 ? -0.938 4.571 8.087 1.00 91.25 117 TYR A N 1
ATOM 959 C CA . TYR A 1 117 ? -0.502 3.916 9.323 1.00 91.25 117 TYR A CA 1
ATOM 960 C C . TYR A 1 117 ? -1.502 2.872 9.822 1.00 91.25 117 TYR A C 1
ATOM 962 O O . TYR A 1 117 ? -1.120 1.758 10.187 1.00 91.25 117 TYR A O 1
ATOM 970 N N . ASN A 1 118 ? -2.791 3.215 9.809 1.00 89.25 118 ASN A N 1
ATOM 971 C CA . ASN A 1 118 ? -3.839 2.282 10.199 1.00 89.25 118 ASN A CA 1
ATOM 972 C C . ASN A 1 118 ? -3.931 1.108 9.215 1.00 89.25 118 ASN A C 1
ATOM 974 O O . ASN A 1 118 ? -4.102 -0.026 9.658 1.00 89.25 118 ASN A O 1
ATOM 978 N N . LEU A 1 119 ? -3.749 1.329 7.905 1.00 90.69 119 LEU A N 1
ATOM 979 C CA . LEU A 1 119 ? -3.711 0.238 6.923 1.00 90.69 119 LEU A CA 1
ATOM 980 C C . LEU A 1 119 ? -2.565 -0.745 7.178 1.00 90.69 119 LEU A C 1
ATOM 982 O O . LEU A 1 119 ? -2.799 -1.950 7.117 1.00 90.69 119 LEU A O 1
ATOM 986 N N . PHE A 1 120 ? -1.366 -0.268 7.523 1.00 92.38 120 PHE A N 1
ATOM 987 C CA . PHE A 1 120 ? -0.256 -1.158 7.888 1.00 92.38 120 PHE A CA 1
ATOM 988 C C . PHE A 1 120 ? -0.588 -2.045 9.075 1.00 92.38 120 PHE A C 1
ATOM 990 O O . PHE A 1 120 ? -0.320 -3.243 9.037 1.00 92.38 120 PHE A O 1
ATOM 997 N N . GLN A 1 121 ? -1.260 -1.493 10.088 1.00 89.94 121 GLN A N 1
ATOM 998 C CA . GLN A 1 121 ? -1.728 -2.318 11.193 1.00 89.94 121 GLN A CA 1
ATOM 999 C C . GLN A 1 121 ? -2.704 -3.394 10.710 1.00 89.94 121 GLN A C 1
ATOM 1001 O O . GLN A 1 121 ? -2.578 -4.530 11.152 1.00 89.94 121 GLN A O 1
ATOM 1006 N N . ILE A 1 122 ? -3.646 -3.079 9.803 1.00 87.81 122 ILE A N 1
ATOM 1007 C CA . ILE A 1 122 ? -4.567 -4.084 9.229 1.00 87.81 122 ILE A CA 1
ATOM 1008 C C . ILE A 1 122 ? -3.793 -5.217 8.554 1.00 87.81 122 ILE A C 1
ATOM 1010 O O . ILE A 1 122 ? -4.096 -6.381 8.810 1.00 87.81 122 ILE A O 1
ATOM 1014 N N . ILE A 1 123 ? -2.785 -4.884 7.748 1.00 90.00 123 ILE A N 1
ATOM 1015 C CA . ILE A 1 123 ? -1.942 -5.865 7.054 1.00 90.00 123 ILE A CA 1
ATOM 1016 C C . ILE A 1 123 ? -1.255 -6.805 8.059 1.00 90.00 123 ILE A C 1
ATOM 1018 O O . ILE A 1 123 ? -1.221 -8.014 7.836 1.00 90.00 123 ILE A O 1
ATOM 1022 N N . ASP A 1 124 ? -0.771 -6.277 9.188 1.00 88.81 124 ASP A N 1
ATOM 1023 C CA . ASP A 1 124 ? -0.026 -7.063 10.178 1.00 88.81 124 ASP A CA 1
ATOM 1024 C C . ASP A 1 124 ? -0.879 -8.127 10.889 1.00 88.81 124 ASP A C 1
ATOM 1026 O O . ASP A 1 124 ? -0.364 -9.185 11.252 1.00 88.81 124 ASP A O 1
ATOM 1030 N N . TYR A 1 125 ? -2.173 -7.875 11.121 1.00 85.12 125 TYR A N 1
ATOM 1031 C CA . TYR A 1 125 ? -3.042 -8.848 11.803 1.00 85.12 125 TYR A CA 1
ATOM 1032 C C . TYR A 1 125 ? -4.025 -9.587 10.899 1.00 85.12 125 TYR A C 1
ATOM 1034 O O . TYR A 1 125 ? -4.568 -10.600 11.335 1.00 85.12 125 TYR A O 1
ATOM 1042 N N . GLU A 1 126 ? -4.264 -9.113 9.675 1.00 84.62 126 GLU A N 1
ATOM 1043 C CA . GLU A 1 126 ? -5.129 -9.768 8.692 1.00 84.62 126 GLU A CA 1
ATOM 1044 C C . GLU A 1 126 ? -4.368 -9.993 7.371 1.00 84.62 126 GLU A C 1
ATOM 1046 O O . GLU A 1 126 ? -4.626 -9.317 6.370 1.00 84.62 126 GLU A O 1
ATOM 1051 N N . PRO A 1 127 ? -3.448 -10.978 7.324 1.00 85.81 127 PRO A N 1
ATOM 1052 C CA . PRO A 1 127 ? -2.591 -11.209 6.160 1.00 85.81 127 PRO A CA 1
ATOM 1053 C C . PRO A 1 127 ? -3.362 -11.632 4.899 1.00 85.81 127 PRO A C 1
ATOM 1055 O O . PRO A 1 127 ? -2.850 -11.533 3.786 1.00 85.81 127 PRO A O 1
ATOM 1058 N N . ALA A 1 128 ? -4.608 -12.094 5.051 1.00 85.00 128 ALA A N 1
ATOM 1059 C CA . ALA A 1 128 ? -5.481 -12.433 3.930 1.00 85.00 128 ALA A CA 1
ATOM 1060 C C . ALA A 1 128 ? -5.834 -11.214 3.059 1.00 85.00 128 ALA A C 1
ATOM 1062 O O . ALA A 1 128 ? -6.146 -11.384 1.886 1.00 85.00 128 ALA A O 1
ATOM 1063 N N . LEU A 1 129 ? -5.779 -10.001 3.622 1.00 86.19 129 LEU A N 1
ATOM 1064 C CA . LEU A 1 129 ? -6.046 -8.747 2.914 1.00 86.19 129 LEU A CA 1
ATOM 1065 C C . LEU A 1 129 ? -4.779 -8.088 2.355 1.00 86.19 129 LEU A C 1
ATOM 1067 O O . LEU A 1 129 ? -4.878 -7.075 1.663 1.00 86.19 129 LEU A O 1
ATOM 1071 N N . SER A 1 130 ? -3.591 -8.633 2.634 1.00 90.12 130 SER A N 1
ATOM 1072 C CA . SER A 1 130 ? -2.327 -7.972 2.304 1.00 90.12 130 SER A CA 1
ATOM 1073 C C . SER A 1 130 ? -2.202 -7.657 0.820 1.00 90.12 130 SER A C 1
ATOM 1075 O O . SER A 1 130 ? -1.803 -6.552 0.479 1.00 90.12 130 SER A O 1
ATOM 1077 N N . GLN A 1 131 ? -2.581 -8.576 -0.070 1.00 91.56 131 GLN A N 1
ATOM 1078 C CA . GLN A 1 131 ? -2.456 -8.347 -1.511 1.00 91.56 131 GLN A CA 1
ATOM 1079 C C . GLN A 1 131 ? -3.309 -7.167 -1.993 1.00 91.56 131 GLN A C 1
ATOM 1081 O O . GLN A 1 131 ? -2.812 -6.290 -2.706 1.00 91.56 131 GLN A O 1
ATOM 1086 N N . ASP A 1 132 ? -4.573 -7.122 -1.575 1.00 89.94 132 ASP A N 1
ATOM 1087 C CA . ASP A 1 132 ? -5.503 -6.065 -1.965 1.00 89.94 132 ASP A CA 1
ATOM 1088 C C . ASP A 1 132 ? -5.087 -4.718 -1.365 1.00 89.94 132 ASP A C 1
ATOM 1090 O O . ASP A 1 132 ? -5.108 -3.696 -2.052 1.00 89.94 132 ASP A O 1
ATOM 1094 N N . LEU A 1 133 ? -4.640 -4.712 -0.104 1.00 91.62 133 LEU A N 1
ATOM 1095 C CA . LEU A 1 133 ? -4.186 -3.499 0.574 1.00 91.62 133 LEU A CA 1
ATOM 1096 C C . LEU A 1 133 ? -2.867 -2.970 0.002 1.00 91.62 133 LEU A C 1
ATOM 1098 O O . LEU A 1 133 ? -2.758 -1.768 -0.221 1.00 91.62 133 LEU A O 1
ATOM 1102 N N . TYR A 1 134 ? -1.895 -3.833 -0.307 1.00 92.75 134 TYR A N 1
ATOM 1103 C CA . TYR A 1 134 ? -0.677 -3.424 -1.016 1.00 92.75 134 TYR A CA 1
ATOM 1104 C C . TYR A 1 134 ? -1.023 -2.829 -2.378 1.00 92.75 134 TYR A C 1
ATOM 1106 O O . TYR A 1 134 ? -0.555 -1.743 -2.711 1.00 92.75 134 TYR A O 1
ATOM 1114 N N . THR A 1 135 ? -1.894 -3.493 -3.138 1.00 93.75 135 THR A N 1
ATOM 1115 C CA . THR A 1 135 ? -2.340 -3.001 -4.444 1.00 93.75 135 THR A CA 1
ATOM 1116 C C . THR A 1 135 ? -3.013 -1.636 -4.323 1.00 93.75 135 THR A C 1
ATOM 1118 O O . THR A 1 135 ? -2.697 -0.726 -5.087 1.00 93.75 135 THR A O 1
ATOM 1121 N N . LEU A 1 136 ? -3.887 -1.448 -3.333 1.00 92.94 136 LEU A N 1
ATOM 1122 C CA . LEU A 1 136 ? -4.554 -0.175 -3.066 1.00 92.94 136 LEU A CA 1
ATOM 1123 C C . LEU A 1 136 ? -3.563 0.938 -2.694 1.00 92.94 136 LEU A C 1
ATOM 1125 O O . LEU A 1 136 ? -3.621 2.027 -3.267 1.00 92.94 136 LEU A O 1
ATOM 1129 N N . ILE A 1 137 ? -2.639 0.662 -1.770 1.00 94.25 137 ILE A N 1
ATOM 1130 C CA . ILE A 1 137 ? -1.628 1.627 -1.325 1.00 94.25 137 ILE A CA 1
ATOM 1131 C C . ILE A 1 137 ? -0.711 2.016 -2.491 1.00 94.25 137 ILE A C 1
ATOM 1133 O O . ILE A 1 137 ? -0.477 3.202 -2.716 1.00 94.25 137 ILE A O 1
ATOM 1137 N N . ILE A 1 138 ? -0.223 1.049 -3.274 1.00 95.00 138 ILE A N 1
ATOM 1138 C CA . ILE A 1 138 ? 0.650 1.335 -4.418 1.00 95.00 138 ILE A CA 1
ATOM 1139 C C . ILE A 1 138 ? -0.104 2.073 -5.524 1.00 95.00 138 ILE A C 1
ATOM 1141 O O . ILE A 1 138 ? 0.431 3.046 -6.043 1.00 95.00 138 ILE A O 1
ATOM 1145 N N . ASN A 1 139 ? -1.345 1.695 -5.851 1.00 93.25 139 ASN A N 1
ATOM 1146 C CA . ASN A 1 139 ? -2.179 2.454 -6.794 1.00 93.25 139 ASN A CA 1
ATOM 1147 C C . ASN A 1 139 ? -2.300 3.918 -6.371 1.00 93.25 139 ASN A C 1
ATOM 1149 O O . ASN A 1 139 ? -2.211 4.826 -7.197 1.00 93.25 139 ASN A O 1
ATOM 1153 N N . ARG A 1 140 ? -2.468 4.155 -5.068 1.00 90.88 140 ARG A N 1
ATOM 1154 C CA . ARG A 1 140 ? -2.544 5.507 -4.539 1.00 90.88 140 ARG A CA 1
ATOM 1155 C C . ARG A 1 140 ? -1.228 6.265 -4.680 1.00 90.88 140 ARG A C 1
ATOM 1157 O O . ARG A 1 140 ? -1.239 7.417 -5.105 1.00 90.88 140 ARG A O 1
ATOM 1164 N N . LEU A 1 141 ? -0.113 5.636 -4.331 1.00 93.12 141 LEU A N 1
ATOM 1165 C CA . LEU A 1 141 ? 1.204 6.248 -4.476 1.00 93.12 141 LEU A CA 1
ATOM 1166 C C . LEU A 1 141 ? 1.516 6.547 -5.941 1.00 93.12 141 LEU A C 1
ATOM 1168 O O . LEU A 1 141 ? 2.029 7.616 -6.234 1.00 93.12 141 LEU A O 1
ATOM 1172 N N . VAL A 1 142 ? 1.148 5.654 -6.862 1.00 93.38 142 VAL A N 1
ATOM 1173 C CA . VAL A 1 142 ? 1.281 5.872 -8.309 1.00 93.38 142 VAL A CA 1
ATOM 1174 C C . VAL A 1 142 ? 0.433 7.057 -8.764 1.00 93.38 142 VAL A C 1
ATOM 1176 O O . VAL A 1 142 ? 0.914 7.888 -9.528 1.00 93.38 142 VAL A O 1
ATOM 1179 N N . ALA A 1 143 ? -0.803 7.179 -8.273 1.00 91.12 143 ALA A N 1
ATOM 1180 C CA . ALA A 1 143 ? -1.636 8.335 -8.573 1.00 91.12 143 ALA A CA 1
ATOM 1181 C C . ALA A 1 143 ? -0.997 9.640 -8.070 1.00 91.12 143 ALA A C 1
ATOM 1183 O O . ALA A 1 143 ? -1.006 10.623 -8.801 1.00 91.12 143 ALA A O 1
ATOM 1184 N N . LEU A 1 144 ? -0.414 9.661 -6.868 1.00 89.44 144 LEU A N 1
ATOM 1185 C CA . LEU A 1 144 ? 0.337 10.823 -6.378 1.00 89.44 144 LEU A CA 1
ATOM 1186 C C . LEU A 1 144 ? 1.565 11.108 -7.254 1.00 89.44 144 LEU A C 1
ATOM 1188 O O . LEU A 1 144 ? 1.709 12.219 -7.737 1.00 89.44 144 LEU A O 1
ATOM 1192 N N . ASP A 1 145 ? 2.386 10.098 -7.532 1.00 90.44 145 ASP A N 1
ATOM 1193 C CA . ASP A 1 145 ? 3.625 10.188 -8.321 1.00 90.44 145 ASP A CA 1
ATOM 1194 C C . ASP A 1 145 ? 3.397 10.729 -9.739 1.00 90.44 145 ASP A C 1
ATOM 1196 O O . ASP A 1 145 ? 4.118 11.609 -10.193 1.00 90.44 145 ASP A O 1
ATOM 1200 N N . VAL A 1 146 ? 2.338 10.281 -10.419 1.00 89.00 146 VAL A N 1
ATOM 1201 C CA . VAL A 1 146 ? 1.986 10.780 -11.760 1.00 89.00 146 VAL A CA 1
ATOM 1202 C C . VAL A 1 146 ? 1.465 12.222 -11.726 1.00 89.00 146 VAL A C 1
ATOM 1204 O O . VAL A 1 146 ? 1.662 12.959 -12.691 1.00 89.00 146 VAL A O 1
ATOM 1207 N N . ASN A 1 147 ? 0.792 12.627 -10.644 1.00 85.38 147 ASN A N 1
ATOM 1208 C CA . ASN A 1 147 ? 0.238 13.977 -10.495 1.00 85.38 147 ASN A CA 1
ATOM 1209 C C . ASN A 1 147 ? 1.216 14.970 -9.848 1.00 85.38 147 ASN A C 1
ATOM 1211 O O . ASN A 1 147 ? 0.939 16.167 -9.853 1.00 85.38 147 ASN A O 1
ATOM 1215 N N . THR A 1 148 ? 2.348 14.507 -9.316 1.00 81.56 148 THR A N 1
ATOM 1216 C CA . THR A 1 148 ? 3.431 15.376 -8.860 1.00 81.56 148 THR A CA 1
ATOM 1217 C C . THR A 1 148 ? 4.172 15.910 -10.090 1.00 81.56 148 THR A C 1
ATOM 1219 O O . THR A 1 148 ? 4.784 15.136 -10.832 1.00 81.56 148 THR A O 1
ATOM 1222 N N . PRO A 1 149 ? 4.140 17.226 -10.359 1.00 65.38 149 PRO A N 1
ATOM 1223 C CA . PRO A 1 149 ? 4.775 17.765 -11.549 1.00 65.38 149 PRO A CA 1
ATOM 1224 C C . PRO A 1 149 ? 6.289 17.626 -11.449 1.00 65.38 149 PRO A C 1
ATOM 1226 O O . PRO A 1 149 ? 6.916 18.011 -10.461 1.00 65.38 149 PRO A O 1
ATOM 1229 N N . ARG A 1 150 ? 6.894 17.144 -12.536 1.00 64.50 150 ARG A N 1
ATOM 1230 C CA . ARG A 1 150 ? 8.350 16.952 -12.674 1.00 64.50 150 ARG A CA 1
ATOM 1231 C C . ARG A 1 150 ? 9.156 18.247 -12.524 1.00 64.50 150 ARG A C 1
ATOM 1233 O O . ARG A 1 150 ? 10.367 18.198 -12.361 1.00 64.50 150 ARG A O 1
ATOM 1240 N N . SER A 1 151 ? 8.482 19.387 -12.608 1.00 51.69 151 SER A N 1
ATOM 1241 C CA . SER A 1 151 ? 9.051 20.719 -12.751 1.00 51.69 151 SER A CA 1
ATOM 1242 C C . SER A 1 151 ? 9.012 21.565 -11.469 1.00 51.69 151 SER A C 1
ATOM 1244 O O . SER A 1 151 ? 9.608 22.638 -11.428 1.00 51.69 151 SER A O 1
ATOM 1246 N N . VAL A 1 152 ? 8.395 21.092 -10.378 1.00 51.38 152 VAL A N 1
ATOM 1247 C CA . VAL A 1 152 ? 8.378 21.827 -9.090 1.00 51.38 152 VAL A CA 1
ATOM 1248 C C . VAL A 1 152 ? 9.787 22.005 -8.509 1.00 51.38 152 VAL A C 1
ATOM 1250 O O . VAL A 1 152 ? 10.029 22.960 -7.772 1.00 51.38 152 VAL A O 1
ATOM 1253 N N . LEU A 1 153 ? 10.730 21.133 -8.882 1.00 50.66 153 LEU A N 1
ATOM 1254 C CA . LEU A 1 153 ? 12.133 21.224 -8.473 1.00 50.66 153 LEU A CA 1
ATOM 1255 C C . LEU A 1 153 ? 12.924 22.320 -9.219 1.00 50.66 153 LEU A C 1
ATOM 1257 O O . LEU A 1 153 ? 13.998 22.687 -8.753 1.00 50.66 153 LEU A O 1
ATOM 1261 N N . GLU A 1 154 ? 12.402 22.874 -10.323 1.00 49.44 154 GLU A N 1
ATOM 1262 C CA . GLU A 1 154 ? 13.112 23.856 -11.169 1.00 49.44 154 GLU A CA 1
ATOM 1263 C C . GLU A 1 154 ? 12.356 25.189 -11.383 1.00 49.44 154 GLU A C 1
ATOM 1265 O O . GLU A 1 154 ? 12.957 26.170 -11.810 1.00 49.44 154 GLU A O 1
ATOM 1270 N N . LEU A 1 155 ? 11.056 25.284 -11.068 1.00 48.72 155 LEU A N 1
ATOM 1271 C CA . LEU A 1 155 ? 10.189 26.387 -11.535 1.00 48.72 155 LEU A CA 1
ATOM 1272 C C . LEU A 1 155 ? 9.955 27.562 -10.562 1.00 48.72 155 LEU A C 1
ATOM 1274 O O . LEU A 1 155 ? 8.921 28.224 -10.642 1.00 48.72 155 LEU A O 1
ATOM 1278 N N . SER A 1 156 ? 10.864 27.864 -9.633 1.00 51.31 156 SER A N 1
ATOM 1279 C CA . SER A 1 156 ? 10.591 28.890 -8.608 1.00 51.31 156 SER A CA 1
ATOM 1280 C C . SER A 1 156 ? 11.022 30.328 -8.933 1.00 51.31 156 SER A C 1
ATOM 1282 O O . SER A 1 156 ? 11.046 31.131 -8.005 1.00 51.31 156 SER A O 1
ATOM 1284 N N . GLN A 1 157 ? 11.379 30.682 -10.175 1.00 52.75 157 GLN A N 1
ATOM 1285 C CA . GLN A 1 157 ? 11.798 32.067 -10.486 1.00 52.75 157 GLN A CA 1
ATOM 1286 C C . GLN A 1 157 ? 10.962 32.816 -11.541 1.00 52.75 157 GLN A C 1
ATOM 1288 O O . GLN A 1 157 ? 10.942 34.039 -11.466 1.00 52.75 157 GLN A O 1
ATOM 1293 N N . ASP A 1 158 ? 10.195 32.145 -12.413 1.00 54.16 158 ASP A N 1
ATOM 1294 C CA . ASP A 1 158 ? 9.582 32.807 -13.589 1.00 54.16 158 ASP A CA 1
ATOM 1295 C C . ASP A 1 158 ? 8.041 32.708 -13.705 1.00 54.16 158 ASP A C 1
ATOM 1297 O O . ASP A 1 158 ? 7.492 33.034 -14.756 1.00 54.16 158 ASP A O 1
ATOM 1301 N N . ARG A 1 159 ? 7.304 32.254 -12.676 1.00 54.66 159 ARG A N 1
ATOM 1302 C CA . ARG A 1 159 ? 5.831 32.112 -12.770 1.00 54.66 159 ARG A CA 1
ATOM 1303 C C . ARG A 1 159 ? 5.058 33.322 -12.229 1.00 54.66 159 ARG A C 1
ATOM 1305 O O . ARG A 1 159 ? 5.351 33.820 -11.143 1.00 54.66 159 ARG A O 1
ATOM 1312 N N . ASP A 1 160 ? 4.049 33.759 -12.988 1.00 54.72 160 ASP A N 1
ATOM 1313 C CA . ASP A 1 160 ? 3.170 34.894 -12.682 1.00 54.72 160 ASP A CA 1
ATOM 1314 C C . ASP A 1 160 ? 2.342 34.692 -11.400 1.00 54.72 160 ASP A C 1
ATOM 1316 O O . ASP A 1 160 ? 2.014 33.582 -10.988 1.00 54.72 160 ASP A O 1
ATOM 1320 N N . MET A 1 161 ? 1.912 35.803 -10.800 1.00 55.19 161 MET A N 1
ATOM 1321 C CA . MET A 1 161 ? 1.174 35.861 -9.529 1.00 55.19 161 MET A CA 1
ATOM 1322 C C . MET A 1 161 ? -0.166 35.083 -9.520 1.00 55.19 161 MET A C 1
ATOM 1324 O O . MET A 1 161 ? -0.677 34.775 -8.446 1.00 55.19 161 MET A O 1
ATOM 1328 N N . PHE A 1 162 ? -0.724 34.751 -10.692 1.00 55.78 162 PHE A N 1
ATOM 1329 C CA . PHE A 1 162 ? -1.933 33.922 -10.857 1.00 55.78 162 PHE A CA 1
ATOM 1330 C C . PHE A 1 162 ? -1.654 32.406 -10.775 1.00 55.78 162 PHE A C 1
ATOM 1332 O O . PHE A 1 162 ? -2.581 31.640 -10.546 1.00 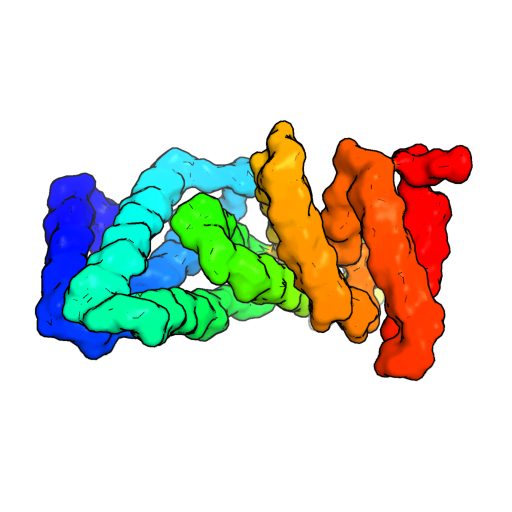55.78 162 PHE A O 1
ATOM 1339 N N . ASP A 1 163 ? -0.394 31.978 -10.911 1.00 61.34 163 ASP A N 1
ATOM 1340 C CA . ASP A 1 163 ? 0.040 30.568 -10.918 1.00 61.34 163 ASP A CA 1
ATOM 1341 C C . ASP A 1 163 ? 0.531 30.102 -9.524 1.00 61.34 163 ASP A C 1
ATOM 1343 O O . ASP A 1 163 ? 0.969 28.972 -9.317 1.00 61.34 163 ASP A O 1
ATOM 1347 N N . MET A 1 164 ? 0.471 30.985 -8.519 1.00 63.12 164 MET A N 1
ATOM 1348 C CA . MET A 1 164 ? 0.965 30.697 -7.167 1.00 63.12 164 MET A CA 1
ATOM 1349 C C . MET A 1 164 ? 0.125 29.650 -6.424 1.00 63.12 164 MET A C 1
ATOM 1351 O O . MET A 1 164 ? 0.683 28.873 -5.652 1.00 63.12 164 MET A O 1
ATOM 1355 N N . GLU A 1 165 ? -1.194 29.605 -6.633 1.00 64.31 165 GLU A N 1
ATOM 1356 C CA . GLU A 1 165 ? -2.071 28.625 -5.971 1.00 64.31 165 GLU A CA 1
ATOM 1357 C C . GLU A 1 165 ? -1.823 27.202 -6.493 1.00 64.31 165 GLU A C 1
ATOM 1359 O O . GLU A 1 165 ? -1.704 26.262 -5.701 1.00 64.31 165 GLU A O 1
ATOM 1364 N N . ASP A 1 166 ? -1.632 27.057 -7.806 1.00 66.44 166 ASP A N 1
ATOM 1365 C CA . ASP A 1 166 ? -1.275 25.782 -8.423 1.00 66.44 166 ASP A CA 1
ATOM 1366 C C . ASP A 1 166 ? 0.120 25.331 -7.971 1.00 66.44 166 ASP A C 1
ATOM 1368 O O . ASP A 1 166 ? 0.265 24.210 -7.489 1.00 66.44 166 ASP A O 1
ATOM 1372 N N . VAL A 1 167 ? 1.124 26.216 -7.957 1.00 66.94 167 VAL A N 1
ATOM 1373 C CA . VAL A 1 167 ? 2.474 25.900 -7.442 1.00 66.94 167 VAL A CA 1
ATOM 1374 C C . VAL A 1 167 ? 2.457 25.449 -5.973 1.00 66.94 167 VAL A C 1
ATOM 1376 O O . VAL A 1 167 ? 3.188 24.528 -5.591 1.00 66.94 167 VAL A O 1
ATOM 1379 N N . LEU A 1 168 ? 1.637 26.073 -5.122 1.00 67.94 168 LEU A N 1
ATOM 1380 C CA . LEU A 1 168 ? 1.480 25.654 -3.724 1.00 67.94 168 LEU A CA 1
ATOM 1381 C C . LEU A 1 168 ? 0.797 24.282 -3.618 1.00 67.94 168 LEU A C 1
ATOM 1383 O O . LEU A 1 168 ? 1.242 23.440 -2.832 1.00 67.94 168 LEU A O 1
ATOM 1387 N N . SER A 1 169 ? -0.227 24.023 -4.437 1.00 72.50 169 SER A N 1
ATOM 1388 C CA . SER A 1 169 ? -0.883 22.712 -4.509 1.00 72.50 169 SER A CA 1
ATOM 1389 C C . SER A 1 169 ? 0.079 21.623 -4.993 1.00 72.50 169 SER A C 1
ATOM 1391 O O . SER A 1 169 ? 0.062 20.517 -4.457 1.00 72.50 169 SER A O 1
ATOM 1393 N N . GLU A 1 170 ? 0.919 21.915 -5.982 1.00 72.62 170 GLU A N 1
ATOM 1394 C CA . GLU A 1 170 ? 1.912 20.992 -6.533 1.00 72.62 170 GLU A CA 1
ATOM 1395 C C . GLU A 1 170 ? 2.971 20.598 -5.487 1.00 72.62 170 GLU A C 1
ATOM 1397 O O . GLU A 1 170 ? 3.290 19.418 -5.326 1.00 72.62 170 GLU A O 1
ATOM 1402 N N . ARG A 1 171 ? 3.473 21.574 -4.717 1.00 76.56 171 ARG A N 1
ATOM 1403 C CA . ARG A 1 171 ? 4.411 21.331 -3.604 1.00 76.56 171 ARG A CA 1
ATOM 1404 C C . ARG A 1 171 ? 3.794 20.483 -2.497 1.00 76.56 171 ARG A C 1
ATOM 1406 O O . ARG A 1 171 ? 4.465 19.611 -1.954 1.00 76.56 171 ARG A O 1
ATOM 1413 N N . SER A 1 172 ? 2.522 20.716 -2.180 1.00 82.56 172 SER A N 1
ATOM 1414 C CA . SER A 1 172 ? 1.790 19.925 -1.186 1.00 82.56 172 SER A CA 1
ATOM 1415 C C . SER A 1 172 ? 1.640 18.457 -1.613 1.00 82.56 172 SER A C 1
ATOM 1417 O O . SER A 1 172 ? 1.815 17.556 -0.790 1.00 82.56 172 SER A O 1
ATOM 1419 N N . LEU A 1 173 ? 1.400 18.193 -2.904 1.00 85.12 173 LEU A N 1
ATOM 1420 C CA . LEU A 1 173 ? 1.344 16.827 -3.440 1.00 85.12 173 LEU A CA 1
ATOM 1421 C C . LEU A 1 173 ? 2.705 16.124 -3.382 1.00 85.12 173 LEU A C 1
ATOM 1423 O O . LEU A 1 173 ? 2.763 14.968 -2.963 1.00 85.12 173 LEU A O 1
ATOM 1427 N N . ALA A 1 174 ? 3.786 16.823 -3.743 1.00 86.12 174 ALA A N 1
ATOM 1428 C CA . ALA A 1 174 ? 5.147 16.294 -3.640 1.00 86.12 174 ALA A CA 1
ATOM 1429 C C . ALA A 1 174 ? 5.495 15.921 -2.189 1.00 86.12 174 ALA A C 1
ATOM 1431 O O . ALA A 1 174 ? 5.910 14.797 -1.923 1.00 86.12 174 ALA A O 1
ATOM 1432 N N . HIS A 1 175 ? 5.222 16.828 -1.246 1.00 88.25 175 HIS A N 1
ATOM 1433 C CA . HIS A 1 175 ? 5.425 16.589 0.185 1.00 88.25 175 HIS A CA 1
ATOM 1434 C C . HIS A 1 175 ? 4.610 15.395 0.695 1.00 88.25 175 HIS A C 1
ATOM 1436 O O . HIS A 1 175 ? 5.122 14.530 1.401 1.00 88.25 175 HIS A O 1
ATOM 1442 N N . THR A 1 176 ? 3.347 15.290 0.273 1.00 89.75 176 THR A N 1
ATOM 1443 C CA . THR A 1 176 ? 2.491 14.144 0.609 1.00 89.75 176 THR A CA 1
ATOM 1444 C C . THR A 1 176 ? 3.077 12.835 0.078 1.00 89.75 176 THR A C 1
ATOM 1446 O O . 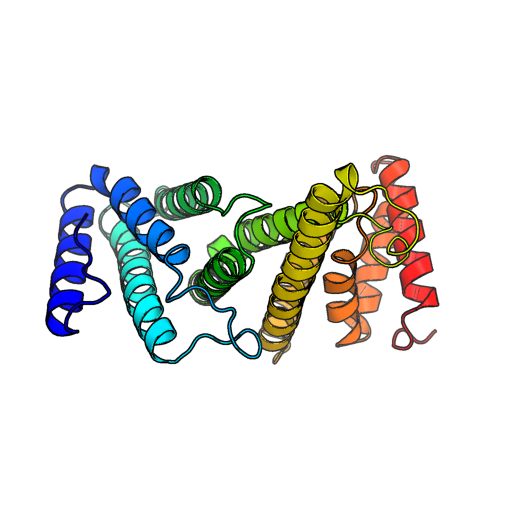THR A 1 176 ? 3.119 11.840 0.800 1.00 89.75 176 THR A O 1
ATOM 1449 N N . LEU A 1 177 ? 3.546 12.815 -1.174 1.00 91.50 177 LEU A N 1
ATOM 1450 C CA . LEU A 1 177 ? 4.179 11.638 -1.766 1.00 91.50 177 LEU A CA 1
ATOM 1451 C C . LEU A 1 177 ? 5.436 11.226 -0.990 1.00 91.50 177 LEU A C 1
ATOM 1453 O O . LEU A 1 177 ? 5.585 10.042 -0.686 1.00 91.50 177 LEU A O 1
ATOM 1457 N N . ASP A 1 178 ? 6.298 12.180 -0.640 1.00 91.19 178 ASP A N 1
ATOM 1458 C CA . ASP A 1 178 ? 7.529 11.925 0.112 1.00 91.19 178 ASP A CA 1
ATOM 1459 C C . ASP A 1 178 ? 7.237 11.320 1.490 1.00 91.19 178 ASP A C 1
ATOM 1461 O O . ASP A 1 178 ? 7.823 10.294 1.850 1.00 91.19 178 ASP A O 1
ATOM 1465 N N . THR A 1 179 ? 6.279 11.889 2.228 1.00 91.62 179 THR A N 1
ATOM 1466 C CA . THR A 1 179 ? 5.835 11.370 3.530 1.00 91.62 179 THR A CA 1
ATOM 1467 C C . THR A 1 179 ? 5.335 9.930 3.401 1.00 91.62 179 THR A C 1
ATOM 1469 O O . THR A 1 179 ? 5.837 9.025 4.072 1.00 91.62 179 THR A O 1
ATOM 1472 N N . LEU A 1 180 ? 4.418 9.656 2.469 1.00 93.25 180 LEU A N 1
ATOM 1473 C CA . LEU A 1 180 ? 3.849 8.313 2.316 1.00 93.25 180 LEU A CA 1
ATOM 1474 C C . LEU A 1 180 ? 4.866 7.285 1.789 1.00 93.25 180 LEU A C 1
ATOM 1476 O O . LEU A 1 180 ? 4.842 6.122 2.206 1.00 93.25 180 LEU A O 1
ATOM 1480 N N . LEU A 1 181 ? 5.792 7.688 0.912 1.00 94.81 181 LEU A N 1
ATOM 1481 C CA . LEU A 1 181 ? 6.898 6.832 0.479 1.00 94.81 181 LEU A CA 1
ATOM 1482 C C . LEU A 1 181 ? 7.835 6.513 1.644 1.00 94.81 181 LEU A C 1
ATOM 1484 O O . LEU A 1 181 ? 8.202 5.349 1.816 1.00 94.81 181 LEU A O 1
ATOM 1488 N N . ALA A 1 182 ? 8.184 7.497 2.477 1.00 94.75 182 ALA A N 1
ATOM 1489 C CA . ALA A 1 182 ? 9.014 7.283 3.661 1.00 94.75 182 ALA A CA 1
ATOM 1490 C C . ALA A 1 182 ? 8.373 6.274 4.626 1.00 94.75 182 ALA A C 1
ATOM 1492 O O . ALA A 1 182 ? 9.055 5.364 5.115 1.00 94.75 182 ALA A O 1
ATOM 1493 N N . MET A 1 183 ? 7.059 6.373 4.848 1.00 94.69 183 MET A N 1
ATOM 1494 C CA . MET A 1 183 ? 6.310 5.379 5.617 1.00 94.69 183 MET A CA 1
ATOM 1495 C C . MET A 1 183 ? 6.388 3.981 4.993 1.00 94.69 183 MET A C 1
ATOM 1497 O O . MET A 1 183 ? 6.698 3.015 5.694 1.00 94.69 183 MET A O 1
ATOM 1501 N N . MET A 1 184 ? 6.162 3.865 3.679 1.00 96.00 184 MET A N 1
ATOM 1502 C CA . MET A 1 184 ? 6.241 2.584 2.971 1.00 96.00 184 MET A CA 1
ATOM 1503 C C . MET A 1 184 ? 7.632 1.962 3.047 1.00 96.00 184 MET A C 1
ATOM 1505 O O . MET A 1 184 ? 7.746 0.781 3.362 1.00 96.00 184 MET A O 1
ATOM 1509 N N . PHE A 1 185 ? 8.703 2.725 2.813 1.00 96.00 185 PHE A N 1
ATOM 1510 C CA . PHE A 1 185 ? 10.073 2.211 2.919 1.00 96.00 185 PHE A CA 1
ATOM 1511 C C . PHE A 1 185 ? 10.365 1.660 4.315 1.00 96.00 185 PHE A C 1
ATOM 1513 O O . PHE A 1 185 ? 10.953 0.584 4.459 1.00 96.00 185 PHE A O 1
ATOM 1520 N N . ARG A 1 186 ? 9.922 2.374 5.354 1.00 94.56 186 ARG A N 1
ATOM 1521 C CA . ARG A 1 186 ? 10.076 1.930 6.741 1.00 94.56 186 ARG A CA 1
ATOM 1522 C C . ARG A 1 186 ? 9.289 0.660 7.026 1.00 94.56 186 ARG A C 1
ATOM 1524 O O . ARG A 1 186 ? 9.845 -0.249 7.640 1.00 94.56 186 ARG A O 1
ATOM 1531 N N . TYR A 1 187 ? 8.048 0.582 6.553 1.00 94.75 187 TYR A N 1
ATOM 1532 C CA . TYR A 1 187 ? 7.217 -0.607 6.701 1.00 94.75 187 TYR A CA 1
ATOM 1533 C C . TYR A 1 187 ? 7.818 -1.813 5.962 1.00 94.75 187 TYR A C 1
ATOM 1535 O O . TYR A 1 187 ? 7.983 -2.884 6.539 1.00 94.75 187 TYR A O 1
ATOM 1543 N N . LEU A 1 188 ? 8.271 -1.640 4.716 1.00 95.00 188 LEU A N 1
ATOM 1544 C CA . LEU A 1 188 ? 8.964 -2.694 3.966 1.00 95.00 188 LEU A CA 1
ATOM 1545 C C . LEU A 1 188 ? 10.202 -3.202 4.714 1.00 95.00 188 LEU A C 1
ATOM 1547 O O . LEU A 1 188 ? 10.418 -4.411 4.806 1.00 95.00 188 LEU A O 1
ATOM 1551 N N . ARG A 1 189 ? 10.994 -2.294 5.297 1.00 94.94 189 ARG A N 1
ATOM 1552 C CA . ARG A 1 189 ? 12.158 -2.664 6.108 1.00 94.94 189 ARG A CA 1
ATOM 1553 C C . ARG A 1 189 ? 11.766 -3.461 7.354 1.00 94.94 189 ARG A C 1
ATOM 1555 O O . ARG A 1 189 ? 12.456 -4.427 7.667 1.00 94.94 189 ARG A O 1
ATOM 1562 N N . SER A 1 190 ? 10.686 -3.092 8.049 1.00 93.88 190 SER A N 1
ATOM 1563 C CA . SER A 1 190 ? 10.239 -3.820 9.246 1.00 93.88 190 SER A CA 1
ATOM 1564 C C . SER A 1 190 ? 9.693 -5.213 8.932 1.00 93.88 190 SER A C 1
ATOM 1566 O O . SER A 1 190 ? 9.856 -6.114 9.746 1.00 93.88 190 SER A O 1
ATOM 1568 N N . GLN A 1 191 ? 9.103 -5.419 7.751 1.00 92.06 191 GLN A N 1
ATOM 1569 C CA . GLN A 1 191 ? 8.628 -6.741 7.316 1.00 92.06 191 GLN A CA 1
ATOM 1570 C C . GLN A 1 191 ? 9.759 -7.663 6.822 1.00 92.06 191 GLN A C 1
ATOM 1572 O O . GLN A 1 191 ? 9.591 -8.876 6.744 1.00 92.06 191 GLN A O 1
ATOM 1577 N N . CYS A 1 192 ? 10.933 -7.113 6.501 1.00 92.94 192 CYS A N 1
ATOM 1578 C CA . CYS A 1 192 ? 12.063 -7.864 5.943 1.00 92.94 192 CYS A CA 1
ATOM 1579 C C . CYS A 1 192 ? 13.151 -8.208 6.977 1.00 92.94 192 CYS A C 1
ATOM 1581 O O . CYS A 1 192 ? 14.314 -8.382 6.605 1.00 92.94 192 CYS A O 1
ATOM 1583 N N . LEU A 1 193 ? 12.802 -8.286 8.268 1.00 91.44 193 LEU A N 1
ATOM 1584 C CA . LEU A 1 193 ? 13.749 -8.638 9.338 1.00 91.44 193 LEU A CA 1
ATOM 1585 C C . LEU A 1 193 ? 14.192 -10.104 9.273 1.00 91.44 193 LEU A C 1
ATOM 1587 O O . LEU A 1 193 ? 15.337 -10.420 9.592 1.00 91.44 193 LEU A O 1
ATOM 1591 N N . ASP A 1 194 ? 13.304 -10.993 8.834 1.00 92.88 194 ASP A N 1
ATOM 1592 C CA . ASP A 1 194 ? 13.578 -12.406 8.621 1.00 92.88 194 ASP A CA 1
ATOM 1593 C C . ASP A 1 194 ? 13.360 -12.797 7.149 1.00 92.88 194 ASP A C 1
ATOM 1595 O O . ASP A 1 194 ? 12.850 -12.039 6.321 1.00 92.88 194 ASP A O 1
ATOM 1599 N N . TRP A 1 195 ? 13.781 -14.008 6.787 1.00 91.00 195 TRP A N 1
ATOM 1600 C CA . TRP A 1 195 ? 13.657 -14.478 5.406 1.00 91.00 195 TRP A CA 1
ATOM 1601 C C . TRP A 1 195 ? 12.212 -14.802 5.007 1.00 91.00 195 TRP A C 1
ATOM 1603 O O . TRP A 1 195 ? 11.872 -14.679 3.829 1.00 91.00 195 TRP A O 1
ATOM 1613 N N . GLY A 1 196 ? 11.372 -15.219 5.961 1.00 92.44 196 GLY A N 1
ATOM 1614 C CA . GLY A 1 196 ? 9.966 -15.530 5.719 1.00 92.44 196 GLY A CA 1
ATOM 1615 C C . GLY A 1 196 ? 9.172 -14.282 5.349 1.00 92.44 196 GLY A C 1
ATOM 1616 O O . GLY A 1 196 ? 8.567 -14.242 4.273 1.00 92.44 196 GLY A O 1
ATOM 1617 N N . GLY A 1 197 ? 9.250 -13.245 6.188 1.00 91.69 197 GLY A N 1
ATOM 1618 C CA . GLY A 1 197 ? 8.647 -11.940 5.932 1.00 91.69 197 GLY A CA 1
ATOM 1619 C C . GLY A 1 197 ? 9.172 -11.321 4.641 1.00 91.69 197 GLY A C 1
ATOM 1620 O O . GLY A 1 197 ? 8.386 -10.995 3.755 1.00 91.69 197 GLY A O 1
ATOM 1621 N N . MET A 1 198 ? 10.496 -11.317 4.443 1.00 94.31 198 MET A N 1
ATOM 1622 C CA . MET A 1 198 ? 11.123 -10.795 3.222 1.00 94.31 198 MET A CA 1
ATOM 1623 C C . MET A 1 198 ? 10.585 -11.447 1.941 1.00 94.31 198 MET A C 1
ATOM 1625 O O . MET A 1 198 ? 10.254 -10.743 0.989 1.00 94.31 198 MET A O 1
ATOM 1629 N N . LYS A 1 199 ? 10.461 -12.780 1.900 1.00 94.44 199 LYS A N 1
ATOM 1630 C CA . LYS A 1 199 ? 9.893 -13.495 0.743 1.00 94.44 199 LYS A CA 1
ATOM 1631 C C . LYS A 1 199 ? 8.430 -13.138 0.495 1.00 94.44 199 LYS A C 1
ATOM 1633 O O . LYS A 1 199 ? 8.039 -12.953 -0.660 1.00 94.44 199 LYS A O 1
ATOM 1638 N N . SER A 1 200 ? 7.633 -13.072 1.560 1.00 94.00 200 SER A N 1
ATOM 1639 C CA . SER A 1 200 ? 6.212 -12.730 1.482 1.00 94.00 200 SER A CA 1
ATOM 1640 C C . SER A 1 200 ? 6.030 -11.308 0.950 1.00 94.00 200 SER A C 1
ATOM 1642 O O . SER A 1 200 ? 5.420 -11.109 -0.100 1.00 94.00 200 SER A O 1
ATOM 1644 N N . THR A 1 201 ? 6.674 -10.331 1.592 1.00 95.19 201 THR A N 1
ATOM 1645 C CA . THR A 1 201 ? 6.650 -8.917 1.201 1.00 95.19 201 THR A CA 1
ATOM 1646 C C . THR A 1 201 ? 7.169 -8.701 -0.215 1.00 95.19 201 THR A C 1
ATOM 1648 O O . THR A 1 201 ? 6.554 -7.965 -0.984 1.00 95.19 201 THR A O 1
ATOM 1651 N N . TYR A 1 202 ? 8.257 -9.375 -0.600 1.00 96.88 202 TYR A N 1
ATOM 1652 C CA . TYR A 1 202 ? 8.769 -9.326 -1.968 1.00 96.88 202 TYR A CA 1
ATOM 1653 C C . TYR A 1 202 ? 7.748 -9.852 -2.980 1.00 96.88 202 TYR A C 1
ATOM 1655 O O . TYR A 1 202 ? 7.559 -9.238 -4.023 1.00 96.88 202 TYR A O 1
ATOM 1663 N N . SER A 1 203 ? 7.065 -10.959 -2.678 1.00 96.25 203 SER A N 1
ATOM 1664 C CA . SER A 1 203 ? 6.068 -11.545 -3.585 1.00 96.25 203 SER A CA 1
ATOM 1665 C C . SER A 1 203 ? 4.852 -10.630 -3.766 1.00 96.25 203 SER A C 1
ATOM 1667 O O . SER A 1 203 ? 4.408 -10.428 -4.897 1.00 96.25 203 SER A O 1
ATOM 1669 N N . LEU A 1 204 ? 4.358 -10.030 -2.674 1.00 95.69 204 LEU A N 1
ATOM 1670 C CA . LEU A 1 204 ? 3.273 -9.038 -2.701 1.00 95.69 204 LEU A CA 1
ATOM 1671 C C . LEU A 1 204 ? 3.672 -7.806 -3.529 1.00 95.69 204 LEU A C 1
ATOM 1673 O O . LEU A 1 204 ? 2.941 -7.371 -4.424 1.00 95.69 204 LEU A O 1
ATOM 1677 N N . MET A 1 205 ? 4.868 -7.266 -3.274 1.00 96.69 205 MET A N 1
ATOM 1678 C CA . MET A 1 205 ? 5.369 -6.087 -3.978 1.00 96.69 205 MET A CA 1
ATOM 1679 C C . MET A 1 205 ? 5.649 -6.377 -5.455 1.00 96.69 205 MET A C 1
ATOM 1681 O O . MET A 1 205 ? 5.305 -5.556 -6.298 1.00 96.69 205 MET A O 1
ATOM 1685 N N . LEU A 1 206 ? 6.217 -7.540 -5.792 1.00 97.06 206 LEU A N 1
ATOM 1686 C CA . LEU A 1 206 ? 6.472 -7.938 -7.176 1.00 97.06 206 LEU A CA 1
ATOM 1687 C C . LEU A 1 206 ? 5.166 -8.073 -7.960 1.00 97.06 206 LEU A C 1
ATOM 1689 O O . LEU A 1 206 ? 5.068 -7.550 -9.068 1.00 97.06 206 LEU A O 1
ATOM 1693 N N . HIS A 1 207 ? 4.154 -8.728 -7.385 1.00 96.25 207 HIS A N 1
ATOM 1694 C CA . HIS A 1 207 ? 2.840 -8.810 -8.017 1.00 96.25 207 HIS A CA 1
ATOM 1695 C C . HIS A 1 207 ? 2.265 -7.414 -8.268 1.00 96.25 207 HIS A C 1
ATOM 1697 O O . HIS A 1 207 ? 1.865 -7.089 -9.385 1.00 96.25 207 HIS A O 1
ATOM 1703 N N . THR A 1 208 ? 2.287 -6.564 -7.244 1.00 95.00 208 THR A N 1
ATOM 1704 C CA . THR A 1 208 ? 1.777 -5.198 -7.359 1.00 95.00 208 THR A CA 1
ATOM 1705 C C . THR A 1 208 ? 2.565 -4.390 -8.394 1.00 95.00 208 THR A C 1
ATOM 1707 O O . THR A 1 208 ? 1.984 -3.665 -9.196 1.00 95.00 208 THR A O 1
ATOM 1710 N N . PHE A 1 209 ? 3.887 -4.559 -8.453 1.00 96.62 209 PHE A N 1
ATOM 1711 C CA . PHE A 1 209 ? 4.739 -3.927 -9.454 1.00 96.62 209 PHE A CA 1
ATOM 1712 C C . PHE A 1 209 ? 4.340 -4.344 -10.873 1.00 96.62 209 PHE A C 1
ATOM 1714 O O . PHE A 1 209 ? 4.159 -3.481 -11.726 1.00 96.62 209 PHE A O 1
ATOM 1721 N N . GLU A 1 210 ? 4.170 -5.641 -11.137 1.00 95.44 210 GLU A N 1
ATOM 1722 C CA . GLU A 1 210 ? 3.823 -6.131 -12.475 1.00 95.44 210 GLU A CA 1
ATOM 1723 C C . GLU A 1 210 ? 2.446 -5.658 -12.958 1.00 95.44 210 GLU A C 1
ATOM 1725 O O . GLU A 1 210 ? 2.273 -5.433 -14.156 1.00 95.44 210 GLU A O 1
ATOM 1730 N N . HIS A 1 211 ? 1.480 -5.522 -12.047 1.00 94.25 211 HIS A N 1
ATOM 1731 C CA . HIS A 1 211 ? 0.096 -5.181 -12.382 1.00 94.25 211 HIS A CA 1
ATOM 1732 C C . HIS A 1 211 ? -0.217 -3.683 -12.322 1.00 94.25 211 HIS A C 1
ATOM 1734 O O . HIS A 1 211 ? -1.136 -3.241 -13.007 1.00 94.25 211 HIS A O 1
ATOM 1740 N N . VAL A 1 212 ? 0.532 -2.907 -11.535 1.00 94.69 212 VAL A N 1
ATOM 1741 C CA . VAL A 1 212 ? 0.269 -1.478 -11.310 1.00 94.69 212 VAL A CA 1
ATOM 1742 C C . VAL A 1 212 ? 1.409 -0.612 -11.833 1.00 94.69 212 VAL A C 1
ATOM 1744 O O . VAL A 1 212 ? 1.194 0.239 -12.689 1.00 94.69 212 VAL A O 1
ATOM 1747 N N . VAL A 1 213 ? 2.636 -0.824 -11.357 1.00 95.38 213 VAL A N 1
ATOM 1748 C CA . VAL A 1 213 ? 3.759 0.091 -11.637 1.00 95.38 213 VAL A CA 1
ATOM 1749 C C . VAL A 1 213 ? 4.294 -0.084 -13.058 1.00 95.38 213 VAL A C 1
ATOM 1751 O O . VAL A 1 213 ? 4.440 0.889 -13.787 1.00 95.38 213 VAL A O 1
ATOM 1754 N N . LEU A 1 214 ? 4.552 -1.322 -13.480 1.00 94.75 214 LEU A N 1
ATOM 1755 C CA . LEU A 1 214 ? 5.088 -1.647 -14.801 1.00 94.75 214 LEU A CA 1
ATOM 1756 C C . LEU A 1 214 ? 4.222 -1.131 -15.970 1.00 94.75 214 LEU A C 1
ATOM 1758 O O . LEU A 1 214 ? 4.802 -0.597 -16.917 1.00 94.75 214 LEU A O 1
ATOM 1762 N N . PRO A 1 215 ? 2.880 -1.278 -15.961 1.00 94.38 215 PRO A N 1
ATOM 1763 C CA . PRO A 1 215 ? 2.040 -0.740 -17.029 1.00 94.38 215 PRO A CA 1
ATOM 1764 C C . PRO A 1 215 ? 1.796 0.769 -16.930 1.00 94.38 215 PRO A C 1
ATOM 1766 O O . PRO A 1 215 ? 1.322 1.355 -17.904 1.00 94.38 215 PRO A O 1
ATOM 1769 N N . THR A 1 216 ? 2.099 1.406 -15.796 1.00 91.56 216 THR A N 1
ATOM 1770 C CA . THR A 1 216 ? 1.856 2.840 -15.632 1.00 91.56 216 THR A CA 1
ATOM 1771 C C . THR A 1 216 ? 3.013 3.647 -16.201 1.00 91.56 216 THR A C 1
ATOM 1773 O O . THR A 1 216 ? 4.161 3.543 -15.773 1.00 91.56 216 THR A O 1
ATOM 1776 N N . HIS A 1 217 ? 2.704 4.485 -17.185 1.00 81.56 217 HIS A N 1
ATOM 1777 C CA . HIS A 1 217 ? 3.673 5.421 -17.728 1.00 81.56 217 HIS A CA 1
ATOM 1778 C C . HIS A 1 217 ? 3.921 6.570 -16.741 1.00 81.56 217 HIS A C 1
ATOM 1780 O O . HIS A 1 217 ? 3.034 6.967 -15.993 1.00 81.56 217 HIS A O 1
ATOM 1786 N N . ALA A 1 218 ? 5.114 7.156 -16.811 1.00 78.31 218 ALA A N 1
ATOM 1787 C CA . ALA A 1 218 ? 5.486 8.384 -16.117 1.00 78.31 218 ALA A CA 1
ATOM 1788 C C . ALA A 1 218 ? 5.666 8.336 -14.587 1.00 78.31 218 ALA A C 1
ATOM 1790 O O . ALA A 1 218 ? 5.935 9.398 -14.032 1.00 78.31 218 ALA A O 1
ATOM 1791 N N . THR A 1 219 ? 5.642 7.170 -13.932 1.00 86.31 219 THR A N 1
ATOM 1792 C CA . THR A 1 219 ? 6.049 7.053 -12.517 1.00 86.31 219 THR A CA 1
ATOM 1793 C C . THR A 1 219 ? 7.533 7.386 -12.339 1.00 86.31 219 THR A C 1
ATOM 1795 O O . THR A 1 219 ? 8.383 6.901 -13.098 1.00 86.31 219 THR A O 1
ATOM 1798 N N . CYS A 1 220 ? 7.870 8.192 -11.337 1.00 85.00 220 CYS A N 1
ATOM 1799 C CA . CYS A 1 220 ? 9.231 8.657 -11.075 1.00 85.00 220 CYS A CA 1
ATOM 1800 C C . CYS A 1 220 ? 9.797 8.095 -9.767 1.00 85.00 220 CYS A C 1
ATOM 1802 O O . CYS A 1 220 ? 10.993 7.798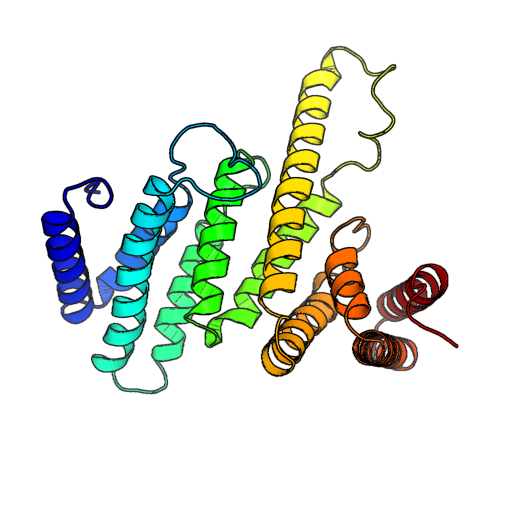 -9.692 1.00 85.00 220 CYS A O 1
ATOM 1804 N N . HIS A 1 221 ? 8.953 7.932 -8.752 1.00 90.69 221 HIS A N 1
ATOM 1805 C CA . HIS A 1 221 ? 9.384 7.658 -7.386 1.00 90.69 221 HIS A CA 1
ATOM 1806 C C . HIS A 1 221 ? 8.941 6.275 -6.894 1.00 90.69 221 HIS A C 1
ATOM 1808 O O . HIS A 1 221 ? 9.716 5.569 -6.244 1.00 90.69 221 HIS A O 1
ATOM 1814 N N . VAL A 1 222 ? 7.735 5.822 -7.242 1.00 93.12 222 VAL A N 1
ATOM 1815 C CA . VAL A 1 222 ? 7.142 4.604 -6.657 1.00 93.12 222 VAL A CA 1
ATOM 1816 C C . VAL A 1 222 ? 7.886 3.330 -7.058 1.00 93.12 222 VAL A C 1
ATOM 1818 O O . VAL A 1 222 ? 7.988 2.393 -6.263 1.00 93.12 222 VAL A O 1
ATOM 1821 N N . GLN A 1 223 ? 8.496 3.296 -8.247 1.00 91.69 223 GLN A N 1
ATOM 1822 C CA . GLN A 1 223 ? 9.318 2.165 -8.692 1.00 91.69 223 GLN A CA 1
ATOM 1823 C C . GLN A 1 223 ? 10.492 1.855 -7.753 1.00 91.69 223 GLN A C 1
ATOM 1825 O O . GLN A 1 223 ? 10.949 0.708 -7.693 1.00 91.69 223 GLN A O 1
ATOM 1830 N N . PHE A 1 224 ? 10.974 2.847 -6.995 1.00 93.69 224 PHE A N 1
ATOM 1831 C CA . PHE A 1 224 ? 12.095 2.652 -6.085 1.00 93.69 224 PHE A CA 1
ATOM 1832 C C . PHE A 1 224 ? 11.743 1.775 -4.883 1.00 93.69 224 PHE A C 1
ATOM 1834 O O . PHE A 1 224 ? 12.652 1.192 -4.301 1.00 93.69 224 PHE A O 1
ATOM 1841 N N . LEU A 1 225 ? 10.459 1.582 -4.556 1.00 96.06 225 LEU A N 1
ATOM 1842 C CA . LEU A 1 225 ? 10.037 0.613 -3.537 1.00 96.06 225 LEU A CA 1
ATOM 1843 C C . LEU A 1 225 ? 10.493 -0.812 -3.895 1.00 96.06 225 LEU A C 1
ATOM 1845 O O . LEU A 1 225 ? 11.037 -1.525 -3.051 1.00 96.06 225 LEU A O 1
ATOM 1849 N N . MET A 1 226 ? 10.346 -1.213 -5.164 1.00 95.75 226 MET A N 1
ATOM 1850 C CA . MET A 1 226 ? 10.791 -2.533 -5.625 1.00 95.75 226 MET A CA 1
ATOM 1851 C C . MET A 1 226 ? 12.321 -2.626 -5.666 1.00 95.75 226 MET A C 1
ATOM 1853 O O . MET A 1 226 ? 12.904 -3.635 -5.268 1.00 95.75 226 MET A O 1
ATOM 1857 N N . PHE A 1 227 ? 12.988 -1.555 -6.100 1.00 93.88 227 PHE A N 1
ATOM 1858 C CA . PHE A 1 227 ? 14.451 -1.503 -6.180 1.00 93.88 227 PHE A CA 1
ATOM 1859 C C . PHE A 1 227 ? 15.080 -1.545 -4.784 1.00 93.88 227 PHE A C 1
ATOM 1861 O O . PHE A 1 227 ? 16.119 -2.170 -4.585 1.00 93.88 227 PHE A O 1
ATOM 1868 N N . TYR A 1 228 ? 14.427 -0.925 -3.805 1.00 94.56 228 TYR A N 1
ATOM 1869 C CA . TYR A 1 228 ? 14.835 -0.968 -2.411 1.00 94.56 228 TYR A CA 1
ATOM 1870 C C . TYR A 1 228 ? 14.784 -2.393 -1.855 1.00 94.56 228 TYR A C 1
ATOM 1872 O O . TYR A 1 228 ? 15.776 -2.852 -1.291 1.00 94.56 228 TYR A O 1
ATOM 1880 N N . LEU A 1 229 ? 13.702 -3.143 -2.100 1.00 94.81 229 LEU A N 1
ATOM 1881 C CA . LEU A 1 229 ? 13.626 -4.560 -1.717 1.00 94.81 229 LEU A CA 1
ATOM 1882 C C . LEU A 1 229 ? 14.710 -5.403 -2.398 1.00 94.81 229 LEU A C 1
ATOM 1884 O O . LEU A 1 229 ? 15.329 -6.249 -1.754 1.00 94.81 229 LEU A O 1
ATOM 1888 N N . CYS A 1 230 ? 14.982 -5.150 -3.681 1.00 94.12 230 CYS A N 1
ATOM 1889 C CA . CYS A 1 230 ? 16.052 -5.836 -4.409 1.00 94.12 230 CYS A CA 1
ATOM 1890 C C . CYS A 1 230 ? 17.438 -5.578 -3.801 1.00 94.12 230 CYS A C 1
ATOM 1892 O O . CYS A 1 230 ? 18.309 -6.438 -3.905 1.00 94.12 230 CYS A O 1
ATOM 1894 N N . SER A 1 231 ? 17.638 -4.439 -3.128 1.00 92.62 231 SER A N 1
ATOM 1895 C CA . SER A 1 231 ? 18.924 -4.091 -2.514 1.00 92.62 231 SER A CA 1
ATOM 1896 C C . SER A 1 231 ? 19.235 -4.870 -1.232 1.00 92.62 231 SER A C 1
ATOM 1898 O O . SER A 1 231 ? 20.387 -4.915 -0.809 1.00 92.62 231 SER A O 1
ATOM 1900 N N . PHE A 1 232 ? 18.239 -5.517 -0.611 1.00 92.06 232 PHE A N 1
ATOM 1901 C CA . PHE A 1 232 ? 18.440 -6.254 0.641 1.00 92.06 232 PHE A CA 1
ATOM 1902 C C . PHE A 1 232 ? 19.257 -7.533 0.468 1.00 92.06 232 PHE A C 1
ATOM 1904 O O . PHE A 1 232 ? 20.052 -7.867 1.346 1.00 92.06 232 PHE A O 1
ATOM 1911 N N . LYS A 1 233 ? 19.057 -8.267 -0.634 1.00 91.06 233 LYS A N 1
ATOM 1912 C CA . LYS A 1 233 ? 19.839 -9.464 -0.971 1.00 91.06 233 LYS A CA 1
ATOM 1913 C C . LYS A 1 233 ? 19.967 -9.620 -2.489 1.00 91.06 233 LYS A C 1
ATOM 1915 O O . LYS A 1 233 ? 18.943 -9.516 -3.165 1.00 91.06 233 LYS A O 1
ATOM 1920 N N . PRO A 1 234 ? 21.144 -10.011 -3.014 1.00 90.56 234 PRO A N 1
ATOM 1921 C CA . PRO A 1 234 ? 21.360 -10.198 -4.454 1.00 90.56 234 PRO A CA 1
ATOM 1922 C C . PRO A 1 234 ? 20.320 -11.104 -5.127 1.00 90.56 234 PRO A C 1
ATOM 1924 O O . PRO A 1 234 ? 19.778 -10.756 -6.172 1.00 90.56 234 PRO A O 1
ATOM 1927 N N . VAL A 1 235 ? 19.933 -12.198 -4.458 1.00 91.75 235 VAL A N 1
ATOM 1928 C CA . VAL A 1 235 ? 18.922 -13.151 -4.952 1.00 91.75 235 VAL A CA 1
ATOM 1929 C C . VAL A 1 235 ? 17.564 -12.502 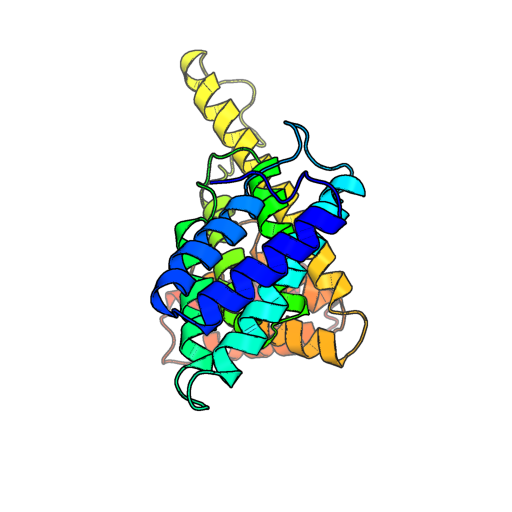-5.265 1.00 91.75 235 VAL A C 1
ATOM 1931 O O . VAL A 1 235 ? 16.850 -12.968 -6.148 1.00 91.75 235 VAL A O 1
ATOM 1934 N N . LEU A 1 236 ? 17.190 -11.421 -4.570 1.00 93.81 236 LEU A N 1
ATOM 1935 C CA . LEU A 1 236 ? 15.946 -10.690 -4.836 1.00 93.81 236 LEU A CA 1
ATOM 1936 C C . LEU A 1 236 ? 16.058 -9.842 -6.108 1.00 93.81 236 LEU A C 1
ATOM 1938 O O . LEU A 1 236 ? 15.105 -9.776 -6.886 1.00 93.81 236 LEU A O 1
ATOM 1942 N N . GLY A 1 237 ? 17.225 -9.232 -6.335 1.00 93.38 237 GLY A N 1
ATOM 1943 C CA . GLY A 1 237 ? 17.543 -8.527 -7.575 1.00 93.38 237 GLY A CA 1
ATOM 1944 C C . GLY A 1 237 ? 17.572 -9.471 -8.776 1.00 93.38 237 GLY A C 1
ATOM 1945 O O . GLY A 1 237 ? 16.916 -9.204 -9.780 1.00 93.38 237 GLY A O 1
ATOM 1946 N N . GLU A 1 238 ? 18.236 -10.621 -8.652 1.00 93.25 238 GLU A N 1
ATOM 1947 C CA . GLU A 1 238 ? 18.250 -11.667 -9.684 1.00 93.25 238 GLU A CA 1
ATOM 1948 C C . GLU A 1 238 ? 16.843 -12.195 -9.988 1.00 93.25 238 GLU A C 1
ATOM 1950 O O . GLU A 1 238 ? 16.453 -12.321 -11.151 1.00 93.25 238 GLU A O 1
ATOM 1955 N N . ALA A 1 239 ? 16.042 -12.474 -8.955 1.00 95.88 239 ALA A N 1
ATOM 1956 C CA . ALA A 1 239 ? 14.655 -12.897 -9.127 1.00 95.88 239 ALA A CA 1
ATOM 1957 C C . ALA A 1 239 ? 13.823 -11.836 -9.867 1.00 95.88 239 ALA A C 1
ATOM 1959 O O . ALA A 1 239 ? 13.003 -12.183 -10.722 1.00 95.88 239 ALA A O 1
ATOM 1960 N N . PHE A 1 240 ? 14.073 -10.552 -9.596 1.00 96.88 240 PHE A N 1
ATOM 1961 C CA . PHE A 1 240 ? 13.359 -9.453 -10.238 1.00 96.88 240 PHE A CA 1
ATOM 1962 C C . PHE A 1 240 ? 13.767 -9.303 -11.706 1.00 96.88 240 PHE A C 1
ATOM 1964 O O . PHE A 1 240 ? 12.903 -9.224 -12.579 1.00 96.88 240 PHE A O 1
ATOM 1971 N N . LEU A 1 241 ? 15.069 -9.363 -11.999 1.00 96.12 241 LEU A N 1
ATOM 1972 C CA . LEU A 1 241 ? 15.594 -9.378 -13.366 1.00 96.12 241 LEU A CA 1
ATOM 1973 C C . LEU A 1 241 ? 15.013 -10.537 -14.178 1.00 96.12 241 LEU A C 1
ATOM 1975 O O . LEU A 1 241 ? 14.538 -10.329 -15.292 1.00 96.12 241 LEU A O 1
ATOM 1979 N N . ASN A 1 242 ? 14.967 -11.739 -13.602 1.00 96.44 242 ASN A N 1
ATOM 1980 C CA . ASN A 1 242 ? 14.360 -12.905 -14.240 1.00 96.44 242 ASN A CA 1
ATOM 1981 C C . ASN A 1 242 ? 12.851 -12.728 -14.474 1.00 96.44 242 ASN A C 1
ATOM 1983 O O . ASN A 1 242 ? 12.322 -13.174 -15.495 1.00 96.44 242 ASN A O 1
ATOM 1987 N N . ALA A 1 243 ? 12.127 -12.079 -13.556 1.00 97.06 243 ALA A N 1
ATOM 1988 C CA . ALA A 1 243 ? 10.716 -11.749 -13.757 1.00 97.06 243 ALA A CA 1
ATOM 1989 C C . ALA A 1 243 ? 10.523 -10.787 -14.940 1.00 97.06 243 ALA A C 1
ATOM 1991 O O . ALA A 1 243 ? 9.746 -11.090 -15.849 1.00 97.06 243 ALA A O 1
ATOM 1992 N N . LEU A 1 244 ? 11.293 -9.695 -14.995 1.00 97.44 244 LEU A N 1
ATOM 1993 C CA . LEU A 1 244 ? 11.252 -8.738 -16.103 1.00 97.44 244 LEU A CA 1
ATOM 1994 C C . LEU A 1 244 ? 11.670 -9.379 -17.433 1.00 97.44 244 LEU A C 1
ATOM 1996 O O . LEU A 1 244 ? 11.000 -9.183 -18.445 1.00 97.44 244 LEU A O 1
ATOM 2000 N N . TRP A 1 245 ? 12.723 -10.199 -17.443 1.00 97.31 245 TRP A N 1
ATOM 2001 C CA . TRP A 1 245 ? 13.210 -10.874 -18.648 1.00 97.31 245 TRP A CA 1
ATOM 2002 C C . TRP A 1 245 ? 12.163 -11.814 -19.256 1.00 97.31 245 TRP A C 1
ATOM 2004 O O . TRP A 1 245 ? 11.976 -11.847 -20.476 1.00 97.31 245 TRP A O 1
ATOM 2014 N N . ARG A 1 246 ? 11.400 -12.523 -18.415 1.00 97.31 246 ARG A N 1
ATOM 2015 C CA . ARG A 1 246 ? 10.252 -13.324 -18.870 1.00 97.31 246 ARG A CA 1
ATOM 2016 C C . ARG A 1 246 ? 9.180 -12.468 -19.547 1.00 97.31 246 ARG A C 1
ATOM 2018 O O . ARG A 1 246 ? 8.579 -12.920 -20.518 1.00 97.31 246 ARG A O 1
ATOM 2025 N N . LYS A 1 247 ? 8.946 -11.231 -19.088 1.00 96.44 247 LYS A N 1
ATOM 2026 C CA . LYS A 1 247 ? 8.034 -10.299 -19.777 1.00 96.44 247 LYS A CA 1
ATOM 2027 C C . LYS A 1 247 ? 8.610 -9.861 -21.124 1.00 96.44 247 LYS A C 1
ATOM 2029 O O . LYS A 1 247 ? 7.883 -9.878 -22.109 1.00 96.44 247 LYS A O 1
ATOM 2034 N N . VAL A 1 248 ? 9.901 -9.520 -21.178 1.00 97.25 248 VAL A N 1
ATOM 2035 C CA . VAL A 1 248 ? 10.594 -9.069 -22.403 1.00 97.25 248 VAL A CA 1
ATOM 2036 C C . VAL A 1 248 ? 10.564 -10.125 -23.509 1.00 97.25 248 VAL A C 1
ATOM 2038 O O . VAL A 1 248 ? 10.351 -9.794 -24.672 1.00 97.25 248 VAL A O 1
ATOM 2041 N N . THR A 1 249 ? 10.770 -11.391 -23.156 1.00 97.06 249 THR A N 1
ATOM 2042 C CA . THR A 1 249 ? 10.884 -12.497 -24.121 1.00 97.06 249 THR A CA 1
ATOM 2043 C C . THR A 1 249 ? 9.543 -13.116 -24.512 1.00 97.06 249 THR A C 1
ATOM 2045 O O . THR A 1 249 ? 9.453 -13.782 -25.542 1.00 97.06 249 THR A O 1
ATOM 2048 N N . SER A 1 250 ? 8.485 -12.895 -23.727 1.00 95.56 250 SER A N 1
ATOM 2049 C CA . SER A 1 250 ? 7.174 -13.486 -23.991 1.00 95.56 250 SER A CA 1
ATOM 2050 C C . SER A 1 250 ? 6.448 -12.782 -25.146 1.00 95.56 250 SER A C 1
ATOM 2052 O O . SER A 1 250 ? 6.119 -11.597 -25.032 1.00 95.56 250 SER A O 1
ATOM 2054 N N . PRO A 1 251 ? 6.091 -13.491 -26.235 1.00 94.19 251 PRO A N 1
ATOM 2055 C CA . PRO A 1 251 ? 5.362 -12.893 -27.354 1.00 94.19 251 PRO A CA 1
ATOM 2056 C C . PRO A 1 251 ? 3.926 -12.487 -26.983 1.00 94.19 251 PRO A C 1
ATOM 2058 O O . PRO A 1 251 ? 3.344 -11.640 -27.658 1.00 94.19 251 PRO A O 1
ATOM 2061 N N . HIS A 1 252 ? 3.371 -13.043 -25.900 1.00 95.69 252 HIS A N 1
ATOM 2062 C CA . HIS A 1 252 ? 2.010 -12.765 -25.425 1.00 95.69 252 HIS A CA 1
ATOM 2063 C C . HIS A 1 252 ? 1.889 -11.466 -24.617 1.00 95.69 252 HIS A C 1
ATOM 2065 O O . HIS A 1 252 ? 0.781 -11.006 -24.354 1.00 95.69 252 HIS A O 1
ATOM 2071 N N . VAL A 1 253 ? 3.010 -10.868 -24.210 1.00 95.81 253 VAL A N 1
ATOM 2072 C CA . VAL A 1 253 ? 3.017 -9.588 -23.493 1.00 95.81 253 VAL A CA 1
ATOM 2073 C C . VAL A 1 253 ? 2.987 -8.441 -24.512 1.00 95.81 253 VAL A C 1
ATOM 20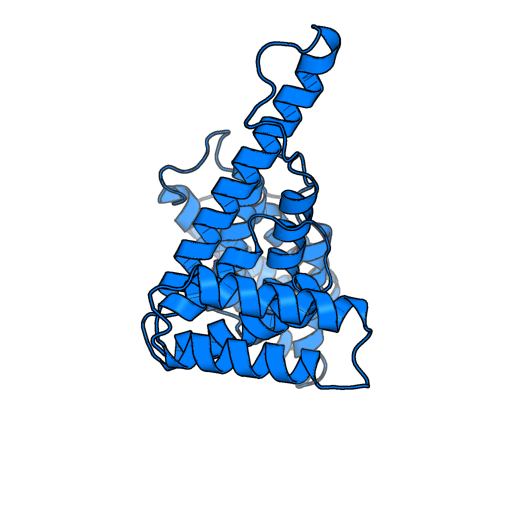75 O O . VAL A 1 253 ? 3.776 -8.482 -25.457 1.00 95.81 253 VAL A O 1
ATOM 2078 N N . PRO A 1 254 ? 2.140 -7.405 -24.350 1.00 96.06 254 PRO A N 1
ATOM 2079 C CA . PRO A 1 254 ? 2.076 -6.281 -25.286 1.00 96.06 254 PRO A CA 1
ATOM 2080 C C . PRO A 1 254 ? 3.439 -5.595 -25.491 1.00 96.06 254 PRO A C 1
ATOM 2082 O O . PRO A 1 254 ? 4.164 -5.409 -24.509 1.00 96.06 254 PRO A O 1
ATOM 2085 N N . PRO A 1 255 ? 3.791 -5.153 -26.719 1.00 95.69 255 PRO A N 1
ATOM 2086 C CA . PRO A 1 255 ? 5.102 -4.564 -27.013 1.00 95.69 255 PRO A CA 1
ATOM 2087 C C . PRO A 1 255 ? 5.510 -3.423 -26.073 1.00 95.69 255 PRO A C 1
ATOM 2089 O O . PRO A 1 255 ? 6.657 -3.383 -25.639 1.00 95.69 255 PRO A O 1
ATOM 2092 N N . VAL A 1 256 ? 4.563 -2.556 -25.697 1.00 95.06 256 VAL A N 1
ATOM 2093 C CA . VAL A 1 256 ? 4.794 -1.431 -24.772 1.00 95.06 256 VAL A CA 1
ATOM 2094 C C . VAL A 1 256 ? 5.259 -1.917 -23.395 1.00 95.06 256 VAL A C 1
ATOM 2096 O O . VAL A 1 256 ? 6.211 -1.379 -22.838 1.00 95.06 256 VAL A O 1
ATOM 2099 N N . ILE A 1 257 ? 4.654 -2.987 -22.871 1.00 95.81 257 ILE A N 1
ATOM 2100 C CA . ILE A 1 257 ? 5.035 -3.573 -21.578 1.00 95.81 257 ILE A CA 1
ATOM 2101 C C . ILE A 1 257 ? 6.398 -4.266 -21.673 1.00 95.81 257 ILE A C 1
ATOM 2103 O O . ILE A 1 257 ? 7.200 -4.172 -20.747 1.00 95.81 257 ILE A O 1
ATOM 2107 N N . ARG A 1 258 ? 6.702 -4.925 -22.800 1.00 97.12 258 ARG A N 1
ATOM 2108 C CA . ARG A 1 258 ? 8.031 -5.526 -23.028 1.00 97.12 258 ARG A CA 1
ATOM 2109 C C . ARG A 1 258 ? 9.121 -4.463 -23.092 1.00 97.12 258 ARG A C 1
ATOM 2111 O O . ARG A 1 258 ? 10.177 -4.643 -22.493 1.00 97.12 258 ARG A O 1
ATOM 2118 N N . GLN A 1 259 ? 8.853 -3.352 -23.775 1.00 96.00 259 GLN A N 1
ATOM 2119 C CA . GLN A 1 259 ? 9.757 -2.209 -23.833 1.00 96.00 259 GLN A CA 1
ATOM 2120 C C . GLN A 1 259 ? 9.975 -1.610 -22.440 1.00 96.00 259 GLN A C 1
ATOM 2122 O O . GLN A 1 259 ? 11.122 -1.442 -22.038 1.00 96.00 259 GLN A O 1
ATOM 2127 N N . ALA A 1 260 ? 8.904 -1.370 -21.676 1.00 95.38 260 ALA A N 1
ATOM 2128 C CA . ALA A 1 260 ? 9.004 -0.882 -20.302 1.00 95.38 260 ALA A CA 1
ATOM 2129 C C . ALA A 1 260 ? 9.824 -1.836 -19.416 1.00 95.38 260 ALA A C 1
ATOM 2131 O O . ALA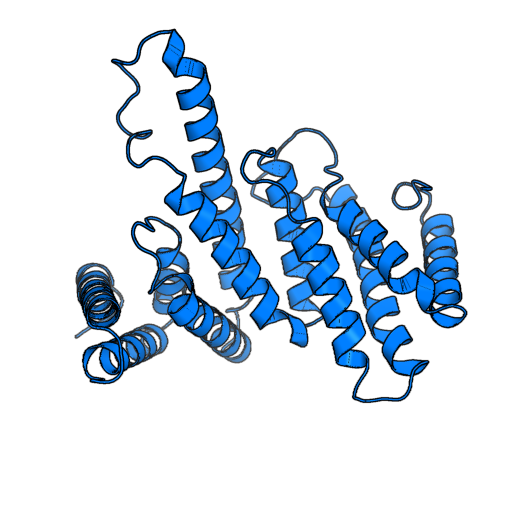 A 1 260 ? 10.724 -1.396 -18.703 1.00 95.38 260 ALA A O 1
ATOM 2132 N N . ALA A 1 261 ? 9.582 -3.148 -19.505 1.00 96.62 261 ALA A N 1
ATOM 2133 C CA . ALA A 1 261 ? 10.346 -4.151 -18.765 1.00 96.62 261 ALA A CA 1
ATOM 2134 C C . ALA A 1 261 ? 11.840 -4.129 -19.134 1.00 96.62 261 ALA A C 1
ATOM 2136 O O . ALA A 1 261 ? 12.686 -4.157 -18.241 1.00 96.62 261 ALA A O 1
ATOM 2137 N N . ALA A 1 262 ? 12.178 -4.007 -20.422 1.00 96.62 262 ALA A N 1
ATOM 2138 C CA . ALA A 1 262 ? 13.562 -3.864 -20.874 1.00 96.62 262 ALA A CA 1
ATOM 2139 C C . ALA A 1 262 ? 14.211 -2.572 -20.345 1.00 96.62 262 ALA A C 1
ATOM 2141 O O . ALA A 1 262 ? 15.357 -2.599 -19.892 1.00 96.62 262 ALA A O 1
ATOM 2142 N N . SER A 1 263 ? 13.472 -1.457 -20.327 1.00 93.75 263 SER A N 1
ATOM 2143 C CA . SER A 1 263 ? 13.928 -0.205 -19.714 1.00 93.75 263 SER A CA 1
ATOM 2144 C C . SER A 1 263 ? 14.190 -0.367 -18.216 1.00 93.75 263 SER A C 1
ATOM 2146 O O . SER A 1 263 ? 15.229 0.086 -17.740 1.00 93.75 263 SER A O 1
ATOM 2148 N N . TYR A 1 264 ? 13.316 -1.056 -17.474 1.00 94.88 264 TYR A N 1
ATOM 2149 C CA . TYR A 1 264 ? 13.537 -1.347 -16.054 1.00 94.88 264 TYR A CA 1
ATOM 2150 C C . TYR A 1 264 ? 14.765 -2.233 -15.819 1.00 94.88 264 TYR A C 1
ATOM 2152 O O . TYR A 1 264 ? 15.525 -1.940 -14.900 1.00 94.88 264 TYR A O 1
ATOM 2160 N N . ILE A 1 265 ? 15.009 -3.247 -16.659 1.00 94.81 265 ILE A N 1
ATOM 2161 C CA . ILE A 1 265 ? 16.232 -4.069 -16.597 1.00 94.81 265 ILE A CA 1
ATOM 2162 C C . ILE A 1 265 ? 17.472 -3.191 -16.769 1.00 94.81 265 ILE A C 1
ATOM 2164 O O . ILE A 1 265 ? 18.336 -3.176 -15.895 1.00 94.81 265 ILE A O 1
ATOM 2168 N N . GLY A 1 266 ? 17.548 -2.428 -17.865 1.00 92.75 266 GLY A N 1
ATOM 2169 C CA . GLY A 1 266 ? 18.706 -1.573 -18.144 1.00 92.75 266 GLY A CA 1
ATOM 2170 C C . GLY A 1 266 ? 18.931 -0.536 -17.044 1.00 92.75 266 GLY A C 1
ATOM 2171 O O . GLY A 1 266 ? 20.062 -0.276 -16.643 1.00 92.75 266 GLY A O 1
ATOM 2172 N N . SER A 1 267 ? 17.842 0.007 -16.505 1.00 91.25 267 SER A N 1
ATOM 2173 C CA . SER A 1 267 ? 17.887 0.998 -15.442 1.00 91.25 267 SER A CA 1
ATOM 2174 C C . SER A 1 267 ? 18.258 0.422 -14.074 1.00 91.25 267 SER A C 1
ATOM 2176 O O . SER A 1 267 ? 18.861 1.126 -13.267 1.00 91.25 267 SER A O 1
ATOM 2178 N N . LEU A 1 268 ? 17.897 -0.831 -13.788 1.00 89.62 268 LEU A N 1
ATOM 2179 C CA . LEU A 1 268 ? 18.337 -1.522 -12.582 1.00 89.62 268 LEU A CA 1
ATOM 2180 C C . LEU A 1 268 ? 19.827 -1.851 -12.688 1.00 89.62 268 LEU A C 1
ATOM 2182 O O . LEU A 1 268 ? 20.576 -1.490 -11.793 1.00 89.62 268 LEU A O 1
ATOM 2186 N N . LEU A 1 269 ? 20.273 -2.446 -13.797 1.00 89.12 269 LEU A N 1
ATOM 2187 C CA . LEU A 1 269 ? 21.676 -2.828 -13.999 1.00 89.12 269 LEU A CA 1
ATOM 2188 C C . LEU A 1 269 ? 22.635 -1.630 -13.998 1.00 89.12 269 LEU A C 1
ATOM 2190 O O . LEU A 1 269 ? 23.759 -1.753 -13.527 1.00 89.12 269 LEU A O 1
ATOM 2194 N N . SER A 1 270 ? 22.205 -0.463 -14.486 1.00 87.25 270 SER A N 1
ATOM 2195 C CA . SER A 1 270 ? 23.048 0.739 -14.473 1.00 87.25 270 SER A CA 1
ATOM 2196 C C . SER A 1 270 ? 23.164 1.405 -13.099 1.00 87.25 270 SER A C 1
ATOM 2198 O O . SER A 1 270 ? 24.119 2.142 -12.864 1.00 87.25 270 SER A O 1
ATOM 2200 N N . ARG A 1 271 ? 22.200 1.178 -12.196 1.00 81.38 271 ARG A N 1
ATOM 2201 C CA . ARG A 1 271 ? 22.104 1.870 -10.895 1.00 81.38 271 ARG A CA 1
ATOM 2202 C C . ARG A 1 271 ? 22.368 0.965 -9.694 1.00 81.38 271 ARG A C 1
ATOM 2204 O O . ARG A 1 271 ? 22.756 1.453 -8.636 1.00 81.38 271 ARG A O 1
ATOM 2211 N N . ALA A 1 272 ? 22.125 -0.334 -9.822 1.00 75.75 272 ALA A N 1
ATOM 2212 C CA . ALA A 1 272 ? 22.233 -1.288 -8.732 1.00 75.75 272 ALA A CA 1
ATOM 2213 C C . ALA A 1 272 ? 23.689 -1.718 -8.536 1.00 75.75 272 ALA A C 1
ATOM 2215 O O . ALA A 1 272 ? 24.148 -2.706 -9.100 1.00 75.75 272 ALA A O 1
ATOM 2216 N N . THR A 1 273 ? 24.401 -1.011 -7.661 1.00 69.44 273 THR A N 1
ATOM 2217 C CA . THR A 1 273 ? 25.768 -1.366 -7.238 1.00 69.44 273 THR A CA 1
ATOM 2218 C C . THR A 1 273 ? 25.857 -2.715 -6.513 1.00 69.44 273 THR A C 1
ATOM 2220 O O . THR A 1 273 ? 26.947 -3.247 -6.337 1.00 69.44 273 THR A O 1
ATOM 2223 N N . TYR A 1 274 ? 24.717 -3.265 -6.088 1.00 69.94 274 TYR A N 1
ATOM 2224 C CA . TYR A 1 274 ? 24.589 -4.531 -5.362 1.00 69.94 274 TYR A CA 1
ATOM 2225 C C . TYR A 1 274 ? 24.325 -5.746 -6.267 1.00 69.94 274 TYR A C 1
ATOM 2227 O O . TYR A 1 274 ? 24.269 -6.870 -5.769 1.00 69.94 274 TYR A O 1
ATOM 2235 N N . ILE A 1 275 ? 24.136 -5.539 -7.574 1.00 64.06 275 ILE A N 1
ATOM 2236 C CA . ILE A 1 275 ? 24.045 -6.616 -8.564 1.00 64.06 275 ILE A CA 1
ATOM 2237 C C . ILE A 1 275 ? 25.423 -6.716 -9.216 1.00 64.06 275 ILE A C 1
ATOM 2239 O O . ILE A 1 275 ? 25.739 -5.985 -10.151 1.00 64.06 275 ILE A O 1
ATOM 2243 N N . THR A 1 276 ? 26.284 -7.567 -8.667 1.00 55.34 276 THR A N 1
ATOM 2244 C CA . THR A 1 276 ? 27.586 -7.875 -9.273 1.00 55.34 276 THR A CA 1
ATOM 2245 C C . THR A 1 276 ? 27.396 -8.792 -10.479 1.00 55.34 276 THR A C 1
ATOM 2247 O O . THR A 1 276 ? 26.672 -9.781 -10.376 1.00 55.34 276 THR A O 1
ATOM 2250 N N . ASN A 1 277 ? 28.042 -8.445 -11.600 1.00 47.75 277 ASN A N 1
ATOM 2251 C CA . ASN A 1 277 ? 28.258 -9.357 -12.731 1.00 47.75 277 ASN A CA 1
ATOM 2252 C C . ASN A 1 277 ? 29.113 -10.560 -12.321 1.00 47.75 277 ASN A C 1
ATOM 2254 O O . ASN A 1 277 ? 30.008 -10.367 -11.465 1.00 47.75 277 ASN A O 1
#

pLDDT: mean 81.41, std 13.86, range [40.94, 97.44]

Organism: NCBI:txid61472

Radius of gyration: 21.3 Å; chains: 1; bounding box: 56×57×58 Å

InterPro domains:
  IPR007991 RNA polymerase I specific transcription initiation factor RRN3 [PF05327] (164-276)
  IPR007991 RNA polymerase I specific transcription initiation factor RRN3 [PTHR12790] (1-276)

Secondary structure (DSSP, 8-state):
----TTS-HHHHHHHHHHHHHHHHH-GGGHHHHHHHHHGGGG--SSS-PPGGG---HHHHHHHHHHHHHHHHHHHHHHHHS-TTHHHHHHHHHHHHHHHHHSPPTTS-HHHHHHHHHHHHHHHHH-GGGHHHHHHHHHHHHHHHHHHS-TTTTT-SSS--TTSHHHHHHHHHHHHHHHHHHHHHHHHHHHHTSSHHHHHHHHHHHHHHIIIIITT-TT-SSTTHHHHHHHHH-HHHHHHHHHHHHHHHH-TTS-HHHHHHHHHHHHHHHHH-TTS--

Foldseek 3Di:
DDPQLPDDPVSLVVVLVVVLVCCLVPVVCLLVLLLVLLVVLLVDPDDDADDLLDDDPSVVSSLVSSVVSVVSNLVSVCVSDDDDPCNVVSLVSNLVSLVVNQDDLQPALRSNSSSLVSLLVCCVRPVVCLLVSLLVLLLSLQVLQQLQDPCLVPPDPDDDPVCVVVSVSSVRSVVSSVSSVSVLLVSLVVQVPDPVSLVSSLVSVLVSCLVRVLPDPRGDPSVVSNLSSCLVAVVSVVVSLVVLVCLLPDPPHDPSSNVSSVVVNVVSVVPPPSNDD

Sequence (277 aa):
RVPWVKRSPKLVELYQGLLVDLVSAHNYYTVGVLDSLVLQFTNAFGDKEWENNNPPEAEKQYYQHVHKTLRVLLQVVPIVLTAIIHCSRSRELLLQSIVNRFPYLKVDSHIQECFLYNLFQIIDYEPALSQDLYTLIINRLVALDVNTPRSVLELSQDRDMFDMEDVLSERSLAHTLDTLLAMMFRYLRSQCLDWGGMKSTYSLMLHTFEHVVLPTHATCHVQFLMFYLCSFKPVLGEAFLNALWRKVTSPHVPPVIRQAAASYIGSLLSRATYITN